Protein AF-A0A8S3RWP5-F1 (afdb_monomer)

Solvent-accessible surface area (backbone atoms only — not comparable to full-atom values): 12156 Å² total; per-residue (Å²): 134,85,80,85,58,66,53,70,49,49,45,54,79,66,90,64,95,64,75,44,54,36,29,46,45,46,30,51,61,46,101,90,39,73,48,80,46,77,53,76,65,54,56,47,49,30,42,40,38,34,29,27,56,90,45,96,84,53,92,57,72,40,84,74,44,79,47,80,45,79,38,83,55,69,91,86,67,85,57,79,51,46,33,93,74,84,72,69,38,53,67,56,77,67,49,44,81,50,25,37,39,71,84,52,56,60,73,62,68,81,86,86,67,9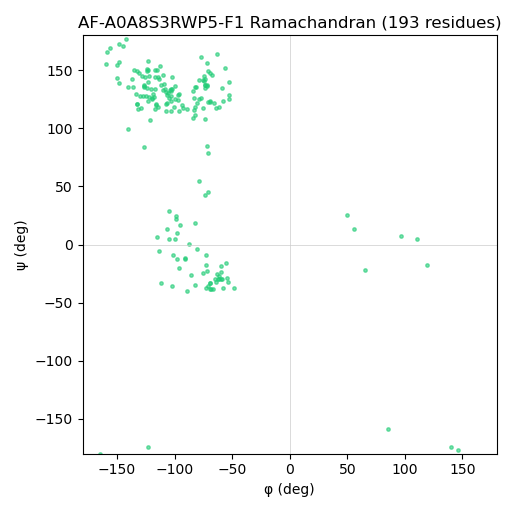1,77,46,50,48,76,51,75,40,52,24,78,34,70,50,50,72,49,78,46,80,42,44,41,80,74,73,73,72,86,92,68,83,51,62,50,78,49,64,41,46,58,32,39,37,41,38,37,50,52,93,67,94,74,50,68,41,79,46,78,47,75,52,77,87,52,96,84,70,76,73,59,57,67,61,54,62,74,64,62,68,135

Foldseek 3Di:
DDDWDKDKDKDFPPPDPDRQVLQWAWADQDPPDIDIDGDDQDFGKMKMWMWTDPDPPDPDTDTDDIDIDGHPDDPDDGDQGAADDDDHAFDDPVVVVQFFDPVRGRPDRDDDDPVQKDKDKTFGQAWKDKDKDKAFNVRDDDPDDDQWDWDTDTTIIMIMGGHPDDGHIDIDIDIDRDDPPPPPVVVVVVVPPDD

InterPro domains:
  IPR056564 KY-like, immunoglobulin-like domain [PF23265] (9-73)

Nearest PDB structures (foldseek):
  8q6t-assembly1_P  TM=2.861E-01  e=7.705E-02  Mus musculus
  5l2h-assembly4_D  TM=2.747E-01  e=1.880E+00  synthetic construct
  2v5y-assembly1_A  TM=3.137E-01  e=2.859E+00  Homo sapiens
  6rpz-assembly1_A  TM=2.557E-01  e=2.859E+00  Mus musculus

pLDDT: mean 77.63, std 13.35, range [33.62, 92.88]

Organism: Mytilus edulis (NCBI:txid6550)

Mean predicted aligned error: 10.32 Å

Secondary structure (DSSP, 8-state):
-----EEEEEEESS-----GGGGEEEEEEETTEEEEEE--SSSEEEEEEEEE-SSTT--S-EEEEEEEEEE-PPTT---PPPPP--S-BS--HHHHHTTB-GGGGGT-S----SSSEEEEEEEBSS--EEEEEEEETT--PPTT---EEEEE-SSEEEEEEE-SSSS-EEEEEEEEPP-TT---SHHHHHHS---

Sequence (195 aa):
MDRLVYTVDFFHESREFIKLNEYIFLRKEHPDEIRITIRPPSAGTYTVQLFGHIDKESKTYKLLLDYTIVSTMKGGLVVNPYPSHNGFWGILPEAFILGLHNDNAYNISSFHTCNRNFEICFRTEQKVYSLSKLEPANNTLLNGQDYSIFESTEDYLKVKIKFPFQDYFKLTLLFKKFTKETDDGRYFEMANRQP

Structure (mmCIF, N/CA/C/O backbone):
data_AF-A0A8S3RWP5-F1
#
_entry.id   AF-A0A8S3RWP5-F1
#
loop_
_atom_site.group_PDB
_atom_site.id
_atom_site.type_symbol
_atom_site.label_atom_id
_atom_site.label_alt_id
_atom_site.label_comp_id
_atom_site.label_asym_id
_atom_site.label_entity_id
_atom_site.label_seq_id
_atom_site.pdbx_PDB_ins_code
_atom_site.Cartn_x
_atom_site.Cartn_y
_atom_site.Cartn_z
_atom_site.occupancy
_atom_site.B_iso_or_equiv
_atom_site.auth_seq_id
_atom_site.auth_comp_id
_atom_site.auth_asym_id
_atom_site.auth_atom_id
_atom_site.pdbx_PDB_model_num
ATOM 1 N N . MET A 1 1 ? -6.451 -16.604 11.678 1.00 36.94 1 MET A N 1
ATOM 2 C CA . MET A 1 1 ? -6.222 -16.676 10.220 1.00 36.94 1 MET A CA 1
ATOM 3 C C . MET A 1 1 ? -4.736 -16.505 9.996 1.00 36.94 1 MET A C 1
ATOM 5 O O . MET A 1 1 ? -4.208 -15.448 10.321 1.00 36.94 1 MET A O 1
ATOM 9 N N . ASP A 1 2 ? -4.069 -17.564 9.550 1.00 43.97 2 ASP A N 1
ATOM 10 C CA . ASP A 1 2 ? -2.611 -17.587 9.426 1.00 43.97 2 ASP A CA 1
ATOM 11 C C . ASP A 1 2 ? -2.157 -16.738 8.235 1.00 43.97 2 ASP A C 1
ATOM 13 O O . ASP A 1 2 ? -2.747 -16.785 7.155 1.00 43.97 2 ASP A O 1
ATOM 17 N N . ARG A 1 3 ? -1.124 -15.920 8.453 1.00 52.84 3 ARG A N 1
ATOM 18 C CA . ARG A 1 3 ? -0.556 -15.029 7.439 1.00 52.84 3 ARG A CA 1
ATOM 19 C C . ARG A 1 3 ? 0.233 -15.855 6.427 1.00 52.84 3 ARG A C 1
ATOM 21 O O . ARG A 1 3 ? 1.327 -16.314 6.734 1.00 52.84 3 ARG A O 1
ATOM 28 N N . LEU A 1 4 ? -0.293 -16.000 5.213 1.00 56.75 4 LEU A N 1
ATOM 29 C CA . LEU A 1 4 ? 0.544 -16.330 4.063 1.00 56.75 4 LEU A CA 1
ATOM 30 C C . LEU A 1 4 ? 1.561 -15.195 3.883 1.00 56.75 4 LEU A C 1
ATOM 32 O O . LEU A 1 4 ? 1.179 -14.035 3.710 1.00 56.75 4 LEU A O 1
ATOM 36 N N . VAL A 1 5 ? 2.846 -15.526 3.994 1.00 64.56 5 VAL A N 1
ATOM 37 C CA . VAL A 1 5 ? 3.939 -14.578 3.770 1.00 64.56 5 VAL A CA 1
ATOM 38 C C . VAL A 1 5 ? 4.438 -14.774 2.346 1.00 64.56 5 VAL A C 1
ATOM 40 O O . VAL A 1 5 ? 4.806 -15.884 1.955 1.00 64.56 5 VAL A O 1
ATOM 43 N N . TYR A 1 6 ? 4.427 -13.687 1.584 1.00 68.88 6 TYR A N 1
ATOM 44 C CA . TYR A 1 6 ? 4.902 -13.638 0.210 1.00 68.88 6 TYR A CA 1
ATOM 45 C C . TYR A 1 6 ? 5.991 -12.579 0.088 1.00 68.88 6 TYR A C 1
ATOM 47 O O . TYR A 1 6 ? 5.950 -11.563 0.786 1.00 68.88 6 TYR A O 1
ATOM 55 N N . THR A 1 7 ? 6.922 -12.793 -0.833 1.00 72.62 7 THR A N 1
ATOM 56 C CA . THR A 1 7 ? 7.871 -11.769 -1.276 1.00 72.62 7 THR A CA 1
ATOM 57 C C . THR A 1 7 ? 7.890 -11.728 -2.796 1.00 72.62 7 THR A C 1
ATOM 59 O O . THR A 1 7 ? 7.660 -12.748 -3.446 1.00 72.62 7 THR A O 1
ATOM 62 N N . VAL A 1 8 ? 8.116 -10.545 -3.358 1.00 73.94 8 VAL A N 1
ATOM 63 C CA . VAL A 1 8 ? 8.208 -10.344 -4.804 1.00 73.94 8 VAL A CA 1
ATOM 64 C C . VAL A 1 8 ? 9.526 -9.675 -5.114 1.00 73.94 8 VAL A C 1
ATOM 66 O O . VAL A 1 8 ? 9.822 -8.619 -4.555 1.00 73.94 8 VAL A O 1
ATOM 69 N N . ASP A 1 9 ? 10.264 -10.276 -6.035 1.00 78.38 9 ASP A N 1
ATOM 70 C CA . ASP A 1 9 ? 11.499 -9.717 -6.551 1.00 78.38 9 ASP A CA 1
ATOM 71 C C . ASP A 1 9 ? 11.309 -9.260 -7.997 1.00 78.38 9 ASP A C 1
ATOM 73 O O . ASP A 1 9 ? 10.659 -9.930 -8.809 1.00 78.38 9 ASP A O 1
ATOM 77 N N . PHE A 1 10 ? 11.877 -8.093 -8.305 1.00 75.06 10 PHE A N 1
ATOM 78 C CA . PHE A 1 10 ? 11.848 -7.489 -9.628 1.00 75.06 10 PHE A CA 1
ATOM 79 C C . PHE A 1 10 ? 13.256 -7.301 -10.170 1.00 75.06 10 PHE A C 1
ATOM 81 O O . PHE A 1 10 ? 14.090 -6.641 -9.550 1.00 75.06 10 PHE A O 1
ATOM 88 N N . PHE A 1 11 ? 13.501 -7.835 -11.359 1.00 77.12 11 PHE A N 1
ATOM 89 C CA . PHE A 1 11 ? 14.807 -7.801 -12.003 1.00 77.12 11 PHE A CA 1
ATOM 90 C C . PHE A 1 11 ? 14.708 -7.170 -13.384 1.00 77.12 11 PHE A C 1
ATOM 92 O O . PHE A 1 11 ? 13.695 -7.312 -14.065 1.00 77.12 11 PHE A O 1
ATOM 99 N N . HIS A 1 12 ? 15.782 -6.514 -13.812 1.00 77.69 12 HIS A N 1
ATOM 100 C CA . HIS A 1 12 ? 15.979 -6.056 -15.181 1.00 77.69 12 HIS A CA 1
ATOM 101 C C . HIS A 1 12 ? 17.148 -6.831 -15.788 1.00 77.69 12 HIS A C 1
ATOM 103 O O . HIS A 1 12 ? 18.125 -7.119 -15.093 1.00 77.69 12 HIS A O 1
ATOM 109 N N . GLU A 1 13 ? 17.059 -7.182 -17.070 1.00 72.38 13 GLU A N 1
ATOM 110 C CA . GLU A 1 13 ? 18.115 -7.956 -17.739 1.00 72.38 13 GLU A CA 1
ATOM 111 C C . GLU A 1 13 ? 19.462 -7.212 -17.785 1.00 72.38 13 GLU A C 1
ATOM 113 O O . GLU A 1 13 ? 20.519 -7.846 -17.723 1.00 72.38 13 GLU A O 1
ATOM 118 N N . SER A 1 14 ? 19.455 -5.871 -17.825 1.00 62.75 14 SER A N 1
ATOM 119 C CA . SER A 1 14 ? 20.675 -5.096 -17.574 1.00 62.75 14 SER A CA 1
ATOM 120 C C . SER A 1 14 ? 20.936 -5.021 -16.064 1.00 62.75 14 SER A C 1
ATOM 122 O O . SER A 1 14 ? 20.073 -4.610 -15.290 1.00 62.75 14 SER A O 1
ATOM 124 N N . ARG A 1 15 ? 22.137 -5.430 -15.635 1.00 53.78 15 ARG A N 1
ATOM 125 C CA . ARG A 1 15 ? 22.587 -5.480 -14.227 1.00 53.78 15 ARG A CA 1
ATOM 126 C C . ARG A 1 15 ? 22.835 -4.090 -13.614 1.00 53.78 15 ARG A C 1
ATOM 128 O O . ARG A 1 15 ? 23.873 -3.867 -12.993 1.00 53.78 15 ARG A O 1
ATOM 135 N N . GLU A 1 16 ? 21.939 -3.134 -13.816 1.00 55.03 16 GLU A N 1
ATOM 136 C CA . GLU A 1 16 ? 22.037 -1.831 -13.158 1.00 55.03 16 GLU A CA 1
ATOM 137 C C . GLU A 1 16 ? 21.536 -1.911 -11.709 1.00 55.03 16 GLU A C 1
ATOM 139 O O . GLU A 1 16 ? 20.556 -2.588 -11.403 1.00 55.03 16 GLU A O 1
ATOM 144 N N . PHE A 1 17 ? 22.219 -1.203 -10.804 1.00 54.88 17 PHE A N 1
ATOM 145 C CA . PHE A 1 17 ? 21.963 -1.163 -9.356 1.00 54.88 17 PHE A CA 1
ATOM 146 C C . PHE A 1 17 ? 20.700 -0.358 -8.981 1.00 54.88 17 PHE A C 1
ATOM 148 O O . PHE A 1 17 ? 20.708 0.432 -8.037 1.00 54.88 17 PHE A O 1
ATOM 155 N N . ILE A 1 18 ? 19.604 -0.516 -9.721 1.00 63.47 18 ILE A N 1
ATOM 156 C CA . ILE A 1 18 ? 18.323 0.113 -9.390 1.00 63.47 18 ILE A CA 1
ATOM 157 C C . ILE A 1 18 ? 17.601 -0.783 -8.379 1.00 63.47 18 ILE A C 1
ATOM 159 O O . ILE A 1 18 ? 17.476 -1.990 -8.584 1.00 63.47 18 ILE A O 1
ATOM 163 N N . LYS A 1 19 ? 17.084 -0.204 -7.286 1.00 73.19 19 LYS A N 1
ATOM 164 C CA . LYS A 1 19 ? 16.158 -0.898 -6.376 1.00 73.19 19 LYS A CA 1
ATOM 165 C C . LYS A 1 19 ? 14.799 -1.072 -7.056 1.00 73.19 19 LYS A C 1
ATOM 167 O O . LYS A 1 19 ? 13.853 -0.332 -6.814 1.00 73.19 19 LYS A O 1
ATOM 172 N N . LEU A 1 20 ? 14.714 -2.056 -7.940 1.00 80.69 20 LEU A N 1
ATOM 173 C CA . LEU A 1 20 ? 13.545 -2.307 -8.779 1.00 80.69 20 LEU A CA 1
ATOM 174 C C . LEU A 1 20 ? 12.288 -2.674 -7.973 1.00 80.69 20 LEU A C 1
ATOM 176 O O . LEU A 1 20 ? 11.183 -2.353 -8.398 1.00 80.69 20 LEU A O 1
ATOM 180 N N . ASN A 1 21 ? 12.433 -3.229 -6.768 1.00 79.38 21 ASN A N 1
ATOM 181 C CA . ASN A 1 21 ? 11.296 -3.544 -5.894 1.00 79.38 21 ASN A CA 1
ATOM 182 C C . ASN A 1 21 ? 10.460 -2.303 -5.514 1.00 79.38 21 ASN A C 1
ATOM 184 O O . ASN A 1 21 ? 9.270 -2.429 -5.248 1.00 79.38 21 ASN A O 1
ATOM 188 N N . GLU A 1 22 ? 11.028 -1.092 -5.560 1.00 84.38 22 GLU A N 1
ATOM 189 C CA . GLU A 1 22 ? 10.284 0.157 -5.325 1.00 84.38 22 GLU A CA 1
ATOM 190 C C . GLU A 1 22 ? 9.345 0.524 -6.496 1.00 84.38 22 GLU A C 1
ATOM 192 O O . GLU A 1 22 ? 8.508 1.411 -6.368 1.00 84.38 22 GLU A O 1
ATOM 197 N N . TYR A 1 23 ? 9.431 -0.178 -7.629 1.00 87.12 23 TYR A N 1
ATOM 198 C CA . TYR A 1 23 ? 8.559 -0.018 -8.802 1.00 87.12 23 TYR A CA 1
ATOM 199 C C . TYR A 1 23 ? 7.442 -1.064 -8.872 1.00 87.12 23 TYR A C 1
ATOM 201 O O . TYR A 1 23 ? 6.667 -1.094 -9.835 1.00 87.12 23 TYR A O 1
ATOM 209 N N . ILE A 1 24 ? 7.345 -1.902 -7.842 1.00 86.31 24 ILE A N 1
ATOM 210 C CA . ILE A 1 24 ? 6.243 -2.829 -7.630 1.00 86.31 24 ILE A CA 1
ATOM 211 C C . ILE A 1 24 ? 5.320 -2.259 -6.559 1.00 86.31 24 ILE A C 1
ATOM 213 O O . ILE A 1 24 ? 5.749 -1.629 -5.600 1.00 86.31 24 ILE A O 1
ATOM 217 N N . PHE A 1 25 ? 4.027 -2.485 -6.736 1.00 85.88 25 PHE A N 1
ATOM 218 C CA . PHE A 1 25 ? 3.007 -2.199 -5.749 1.00 85.88 25 PHE A CA 1
ATOM 219 C C . PHE A 1 25 ? 2.144 -3.440 -5.550 1.00 85.88 25 PHE A C 1
ATOM 221 O O . PHE A 1 25 ? 1.480 -3.912 -6.476 1.00 85.88 25 PHE A O 1
ATOM 228 N N . LEU A 1 26 ? 2.175 -3.967 -4.327 1.00 84.94 26 LEU A N 1
ATOM 229 C CA . LEU A 1 26 ? 1.417 -5.140 -3.909 1.00 84.94 26 LEU A CA 1
ATOM 230 C C . LEU A 1 26 ? 0.242 -4.699 -3.051 1.00 84.94 26 LEU A C 1
ATOM 232 O O . LEU A 1 26 ? 0.434 -4.054 -2.018 1.00 84.94 26 LEU A O 1
ATOM 236 N N . ARG A 1 27 ? -0.966 -5.110 -3.425 1.00 82.38 27 ARG A N 1
ATOM 237 C CA . ARG A 1 27 ? -2.153 -4.902 -2.596 1.00 82.38 27 ARG A CA 1
ATOM 238 C C . ARG A 1 27 ? -2.982 -6.162 -2.471 1.00 82.38 27 ARG A C 1
ATOM 240 O O . ARG A 1 27 ? -3.043 -6.975 -3.393 1.00 82.38 27 ARG A O 1
ATOM 247 N N . LYS A 1 28 ? -3.640 -6.287 -1.326 1.00 76.50 28 LYS A N 1
ATOM 248 C CA . LYS A 1 28 ? -4.635 -7.326 -1.090 1.00 76.50 28 LYS A CA 1
ATOM 249 C C . LYS A 1 28 ? -5.999 -6.802 -1.538 1.00 76.50 28 LYS A C 1
ATOM 251 O O . LYS A 1 28 ? -6.465 -5.811 -0.988 1.00 76.50 28 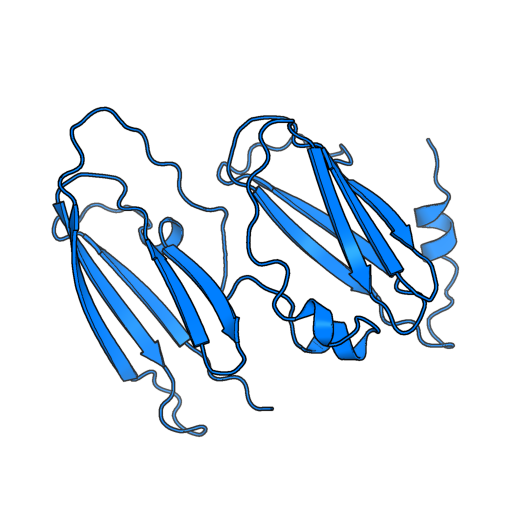LYS A O 1
ATOM 256 N N . GLU A 1 29 ? -6.589 -7.433 -2.550 1.00 74.12 29 GLU A N 1
ATOM 257 C CA . GLU A 1 29 ? -7.926 -7.078 -3.059 1.00 74.12 29 GLU A CA 1
ATOM 258 C C . GLU A 1 29 ? -9.006 -7.853 -2.309 1.00 74.12 29 GLU A C 1
ATOM 260 O O . GLU A 1 29 ? -10.022 -7.287 -1.932 1.00 74.12 29 GLU A O 1
ATOM 265 N N . HIS A 1 30 ? -8.743 -9.133 -2.031 1.00 69.94 30 HIS A N 1
ATOM 266 C CA . HIS A 1 30 ? -9.614 -10.044 -1.291 1.00 69.94 30 HIS A CA 1
ATOM 267 C C . HIS A 1 30 ? -8.773 -11.004 -0.430 1.00 69.94 30 HIS A C 1
ATOM 269 O O . HIS A 1 30 ? -7.547 -11.021 -0.562 1.00 69.94 30 HIS A O 1
ATOM 275 N N . PRO A 1 31 ? -9.370 -11.803 0.483 1.00 71.56 31 PRO A N 1
ATOM 276 C CA . PRO A 1 31 ? -8.638 -12.760 1.317 1.00 71.56 31 PRO A CA 1
ATOM 277 C C . PRO A 1 31 ? -7.675 -13.644 0.522 1.00 71.56 31 PRO A C 1
ATOM 279 O O . PRO A 1 31 ? -6.545 -13.838 0.980 1.00 71.56 31 PRO A O 1
ATOM 282 N N . ASP A 1 32 ? -8.106 -14.026 -0.681 1.00 75.44 32 ASP A N 1
ATOM 283 C CA . ASP A 1 32 ? -7.433 -14.954 -1.587 1.00 75.44 32 ASP A CA 1
ATOM 284 C C . ASP A 1 32 ? -6.967 -14.292 -2.899 1.00 75.44 32 ASP A C 1
ATOM 286 O O . ASP A 1 32 ? -6.483 -14.974 -3.798 1.00 75.44 32 ASP A O 1
ATOM 290 N N . GLU A 1 33 ? -7.086 -12.963 -3.022 1.00 79.88 33 GLU A N 1
AT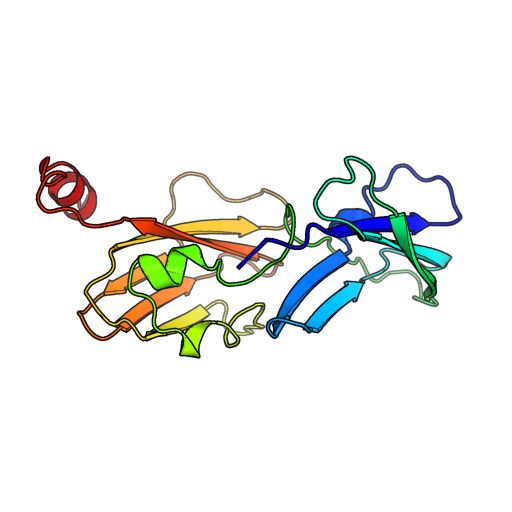OM 291 C CA . GLU A 1 33 ? -6.679 -12.222 -4.221 1.00 79.88 33 GLU A CA 1
ATOM 292 C C . GLU A 1 33 ? -5.648 -11.142 -3.888 1.00 79.88 33 GLU A C 1
ATOM 294 O O . GLU A 1 33 ? -5.857 -10.261 -3.044 1.00 79.88 33 GLU A O 1
ATOM 299 N N . ILE A 1 34 ? -4.533 -11.191 -4.612 1.00 81.44 34 ILE A N 1
ATOM 300 C CA . ILE A 1 34 ? -3.466 -10.199 -4.569 1.00 81.44 34 ILE A CA 1
ATOM 301 C C . ILE A 1 34 ? -3.361 -9.557 -5.947 1.00 81.44 34 ILE A C 1
ATOM 303 O O . ILE A 1 34 ? -3.276 -10.256 -6.956 1.00 81.44 34 ILE A O 1
ATOM 307 N N . ARG A 1 35 ? -3.273 -8.226 -5.983 1.00 85.44 35 ARG A N 1
ATOM 308 C CA . ARG A 1 35 ? -2.908 -7.486 -7.192 1.00 85.44 35 ARG A CA 1
ATOM 309 C C . ARG A 1 35 ? -1.464 -7.017 -7.106 1.00 85.44 35 ARG A C 1
ATOM 311 O O . ARG A 1 35 ? -1.071 -6.356 -6.143 1.00 85.44 35 ARG A O 1
ATOM 318 N N . ILE A 1 36 ? -0.708 -7.335 -8.153 1.00 86.50 36 ILE A N 1
ATOM 319 C CA . ILE A 1 36 ? 0.663 -6.881 -8.374 1.00 86.50 36 ILE A CA 1
ATOM 320 C C . ILE A 1 36 ? 0.627 -5.849 -9.502 1.00 86.50 36 ILE A C 1
ATOM 322 O O . ILE A 1 36 ? 0.285 -6.176 -10.636 1.00 86.50 36 ILE A O 1
ATOM 326 N N . THR A 1 37 ? 0.963 -4.601 -9.192 1.00 88.19 37 THR A N 1
ATOM 327 C CA . THR A 1 37 ? 1.102 -3.525 -10.179 1.00 88.19 37 THR A CA 1
ATOM 328 C C . THR A 1 37 ? 2.577 -3.212 -10.355 1.00 88.19 37 THR A C 1
ATOM 330 O O . THR A 1 37 ? 3.288 -3.025 -9.372 1.00 88.19 37 THR A O 1
ATOM 333 N N . ILE A 1 38 ? 3.041 -3.139 -11.598 1.00 87.38 38 ILE A N 1
ATOM 334 C CA . ILE A 1 38 ? 4.460 -2.963 -11.919 1.00 87.38 38 ILE A CA 1
ATOM 335 C C . ILE A 1 38 ? 4.599 -1.772 -12.851 1.00 87.38 38 ILE A C 1
ATOM 337 O O . ILE A 1 38 ? 3.832 -1.628 -13.804 1.00 87.38 38 ILE A O 1
ATOM 341 N N . ARG A 1 39 ? 5.579 -0.911 -12.573 1.00 87.56 39 ARG A N 1
ATOM 342 C CA . ARG A 1 39 ? 5.863 0.289 -13.365 1.00 87.56 39 ARG A CA 1
ATOM 343 C C . ARG A 1 39 ? 7.331 0.300 -13.778 1.00 87.56 39 ARG A C 1
ATOM 345 O O . ARG A 1 39 ? 8.135 0.920 -13.092 1.00 87.56 39 ARG A O 1
ATOM 352 N N . PRO A 1 40 ? 7.696 -0.388 -14.871 1.00 87.94 40 PRO A N 1
ATOM 353 C CA . PRO A 1 40 ? 9.077 -0.433 -15.332 1.00 87.94 40 PRO A CA 1
ATOM 354 C C . PRO A 1 40 ? 9.672 0.981 -15.491 1.00 87.94 40 PRO A C 1
ATOM 356 O O . PRO A 1 40 ? 9.038 1.819 -16.136 1.00 87.94 40 PRO A O 1
ATOM 359 N N . PRO A 1 41 ? 10.855 1.273 -14.917 1.00 86.31 41 PRO A N 1
ATOM 360 C CA . PRO A 1 41 ? 11.447 2.612 -14.981 1.00 86.31 41 PRO A CA 1
ATOM 361 C C . PRO A 1 41 ? 11.985 2.982 -16.368 1.00 86.31 41 PRO A C 1
ATOM 363 O O . PRO A 1 41 ? 12.121 4.163 -16.683 1.00 86.31 41 PRO A O 1
ATOM 366 N N . SER A 1 42 ? 12.302 1.989 -17.199 1.00 86.56 42 SER A N 1
ATOM 367 C CA . SER A 1 42 ? 12.886 2.176 -18.525 1.00 86.56 42 SER A CA 1
ATOM 368 C C . SER A 1 42 ? 12.325 1.173 -19.538 1.00 86.56 42 SER A C 1
ATOM 370 O O . SER A 1 42 ? 11.497 0.313 -19.223 1.00 86.56 42 SER A O 1
ATOM 372 N N . ALA A 1 43 ? 12.748 1.314 -20.795 1.00 87.12 43 ALA A N 1
ATOM 373 C CA . ALA A 1 43 ? 12.578 0.257 -21.783 1.00 87.12 43 ALA A CA 1
ATOM 374 C C . ALA A 1 43 ? 13.485 -0.930 -21.446 1.00 87.12 43 ALA A C 1
ATOM 376 O O . ALA A 1 43 ? 14.593 -0.731 -20.946 1.00 87.12 43 ALA A O 1
ATOM 377 N N . GLY A 1 44 ? 13.028 -2.133 -21.776 1.00 88.81 44 GLY A N 1
ATOM 378 C CA . GLY A 1 44 ? 13.791 -3.362 -21.600 1.00 88.81 44 GLY A CA 1
ATOM 379 C C . GLY A 1 44 ? 12.936 -4.522 -21.116 1.00 88.81 44 GLY A C 1
ATOM 380 O O . GLY A 1 44 ? 11.710 -4.420 -21.020 1.00 88.81 44 GLY A O 1
ATOM 381 N N . THR A 1 45 ? 13.600 -5.633 -20.830 1.00 89.94 45 THR A N 1
ATOM 382 C CA . THR A 1 45 ? 12.962 -6.853 -20.347 1.00 89.94 45 THR A CA 1
ATOM 383 C C . THR A 1 45 ? 13.184 -6.984 -18.850 1.00 89.94 45 THR A C 1
ATOM 385 O O . THR A 1 45 ? 14.292 -6.805 -18.336 1.00 89.94 45 THR A O 1
ATOM 388 N N . TYR A 1 46 ? 12.106 -7.305 -18.152 1.00 89.56 46 TYR A N 1
ATOM 389 C CA . TYR A 1 46 ? 12.069 -7.462 -16.715 1.00 89.56 46 TYR A CA 1
ATOM 390 C C . TYR A 1 46 ? 11.540 -8.838 -16.350 1.00 89.56 46 TYR A C 1
ATOM 392 O O . TYR A 1 46 ? 10.717 -9.404 -17.067 1.00 89.56 46 TYR A O 1
ATOM 400 N N . THR A 1 47 ? 11.977 -9.345 -15.206 1.00 89.00 47 THR A N 1
ATOM 401 C CA . THR A 1 47 ? 11.485 -10.599 -14.638 1.00 89.00 47 THR A CA 1
ATOM 402 C C . THR A 1 47 ? 10.887 -10.327 -13.268 1.00 89.00 47 THR A C 1
ATOM 404 O O . THR A 1 47 ? 11.474 -9.606 -12.461 1.00 89.00 47 THR A O 1
ATOM 407 N N . VAL A 1 48 ? 9.706 -10.886 -13.023 1.00 88.06 48 VAL A N 1
ATOM 408 C CA . VAL A 1 48 ? 8.971 -10.788 -11.763 1.00 88.06 48 VAL A CA 1
ATOM 409 C C . VAL A 1 48 ? 8.875 -12.175 -11.178 1.00 88.06 48 VAL A C 1
ATOM 411 O O . VAL A 1 48 ? 8.273 -13.059 -11.785 1.00 88.06 48 VAL A O 1
ATOM 414 N N . GLN A 1 49 ? 9.421 -12.342 -9.984 1.00 89.00 49 GLN A N 1
ATOM 415 C CA . GLN A 1 49 ? 9.361 -13.603 -9.268 1.00 89.00 49 GLN A CA 1
ATOM 416 C C . GLN A 1 49 ? 8.572 -13.419 -7.980 1.00 89.00 49 GLN A C 1
ATOM 418 O O . GLN A 1 49 ? 8.918 -12.592 -7.139 1.00 89.00 49 GLN A O 1
ATOM 423 N N . LEU A 1 50 ? 7.490 -14.177 -7.831 1.00 86.19 50 LEU A N 1
ATOM 424 C CA . LEU A 1 50 ? 6.701 -14.246 -6.605 1.00 86.19 50 LEU A CA 1
ATOM 425 C C . LEU A 1 50 ? 7.101 -15.504 -5.851 1.00 86.19 50 LEU A C 1
ATOM 427 O O . LEU A 1 50 ? 6.987 -16.610 -6.378 1.00 86.19 50 LEU A O 1
ATOM 431 N N . PHE A 1 51 ? 7.486 -15.339 -4.595 1.00 86.19 51 PHE A N 1
ATOM 432 C CA . PHE A 1 51 ? 7.788 -16.436 -3.696 1.00 86.19 51 PHE A CA 1
ATOM 433 C C . PHE A 1 51 ? 6.798 -16.472 -2.533 1.00 86.19 51 PHE A C 1
ATOM 435 O O . PHE A 1 51 ? 6.303 -15.436 -2.086 1.00 86.19 51 PHE A O 1
ATOM 442 N N . GLY A 1 52 ? 6.533 -17.663 -2.002 1.00 84.56 52 GLY A N 1
ATOM 443 C CA . GLY A 1 52 ? 5.672 -17.838 -0.836 1.00 84.56 52 GLY A CA 1
ATOM 444 C C . GLY A 1 52 ? 5.951 -19.129 -0.078 1.00 84.56 52 GLY A C 1
ATOM 445 O O . GLY A 1 52 ? 6.691 -20.004 -0.538 1.00 84.56 52 GLY A O 1
ATOM 446 N N . HIS A 1 53 ? 5.364 -19.235 1.111 1.00 80.50 53 HIS A N 1
ATOM 447 C CA . HIS A 1 53 ? 5.380 -20.473 1.885 1.00 80.50 53 HIS A CA 1
ATOM 448 C C . HIS A 1 53 ? 4.307 -21.428 1.364 1.00 80.50 53 HIS A C 1
ATOM 450 O O . HIS A 1 53 ? 3.126 -21.092 1.364 1.00 80.50 53 HIS A O 1
ATOM 456 N N . ILE A 1 54 ? 4.726 -22.623 0.944 1.00 69.44 54 ILE A N 1
ATOM 457 C CA . ILE A 1 54 ? 3.800 -23.707 0.575 1.00 69.44 54 ILE A CA 1
ATOM 458 C C . ILE A 1 54 ? 3.333 -24.462 1.828 1.00 69.44 54 ILE A C 1
ATOM 460 O O . ILE A 1 54 ? 2.167 -24.825 1.919 1.00 69.44 54 ILE A O 1
ATOM 464 N N . ASP A 1 55 ? 4.215 -24.602 2.825 1.00 72.38 55 ASP A N 1
ATOM 465 C CA . ASP A 1 55 ? 3.922 -25.247 4.106 1.00 72.38 55 ASP A CA 1
ATOM 466 C C . ASP A 1 55 ? 4.204 -24.298 5.270 1.00 72.38 55 ASP A C 1
ATOM 468 O O . ASP A 1 55 ? 5.221 -23.598 5.283 1.00 72.38 55 ASP A O 1
ATOM 472 N N . LYS A 1 56 ? 3.329 -24.320 6.282 1.00 65.88 56 LYS A N 1
ATOM 473 C CA . LYS A 1 56 ? 3.413 -23.455 7.473 1.00 65.88 56 LYS A CA 1
ATOM 474 C C . LYS A 1 56 ? 4.710 -23.63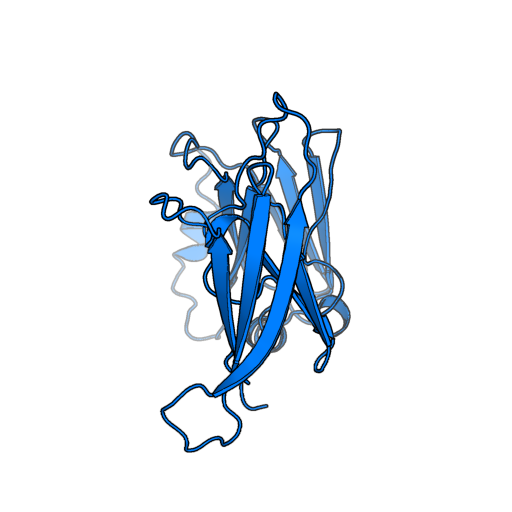5 8.265 1.00 65.88 56 LYS A C 1
ATOM 476 O O . LYS A 1 56 ? 5.173 -22.698 8.905 1.00 65.88 56 LYS A O 1
ATOM 481 N N . GLU A 1 57 ? 5.283 -24.835 8.226 1.00 72.31 57 GLU A N 1
ATOM 482 C CA . GLU A 1 57 ? 6.511 -25.181 8.949 1.00 72.31 57 GLU A CA 1
ATOM 483 C C . GLU A 1 57 ? 7.781 -24.936 8.123 1.00 72.31 57 GLU A C 1
ATOM 485 O O . GLU A 1 57 ? 8.893 -24.953 8.660 1.00 72.31 57 GLU A O 1
ATOM 490 N N . SER A 1 58 ? 7.640 -24.682 6.817 1.00 71.06 58 SER A N 1
ATOM 491 C CA . SER A 1 58 ? 8.783 -24.412 5.952 1.00 71.06 58 SER A CA 1
ATOM 492 C C . SER A 1 58 ? 9.396 -23.063 6.305 1.00 71.06 58 SER A C 1
ATOM 494 O O . SER A 1 58 ? 8.741 -22.029 6.208 1.00 71.06 58 SER A O 1
ATOM 496 N N . LYS A 1 59 ? 10.688 -23.053 6.640 1.00 73.94 59 LYS A N 1
ATOM 497 C CA . LYS A 1 59 ? 11.471 -21.815 6.804 1.00 73.94 59 LYS A CA 1
ATOM 498 C C . LYS A 1 59 ? 11.952 -21.229 5.476 1.00 73.94 59 LYS A C 1
ATOM 500 O O . LYS A 1 59 ? 12.581 -20.175 5.478 1.00 73.94 59 LYS A O 1
ATOM 505 N N . THR A 1 60 ? 11.699 -21.908 4.358 1.00 78.62 60 THR A N 1
ATOM 506 C CA . THR A 1 60 ? 12.134 -21.476 3.030 1.00 78.62 60 THR A CA 1
ATOM 507 C C . THR A 1 60 ? 10.944 -21.083 2.167 1.00 78.62 60 THR A C 1
ATOM 509 O O . THR A 1 60 ? 9.913 -21.764 2.137 1.00 78.62 60 THR A O 1
ATOM 512 N N . TYR A 1 61 ? 11.112 -19.972 1.455 1.00 80.69 61 TYR A N 1
ATOM 513 C CA . TYR A 1 61 ? 10.200 -19.552 0.404 1.00 80.69 61 TYR A CA 1
ATOM 514 C C . TYR A 1 61 ? 10.416 -20.415 -0.844 1.00 80.69 61 TYR A C 1
ATOM 516 O O . TYR A 1 61 ? 11.552 -20.747 -1.187 1.00 80.69 61 TYR A O 1
ATOM 524 N N . LYS A 1 62 ? 9.331 -20.762 -1.538 1.00 85.75 62 LYS A N 1
ATOM 525 C CA . LYS A 1 62 ? 9.375 -21.403 -2.858 1.00 85.75 62 LYS A CA 1
ATOM 526 C C . LYS A 1 62 ? 8.880 -20.429 -3.918 1.00 85.75 62 LYS A C 1
ATOM 528 O O . LYS A 1 62 ? 7.985 -19.633 -3.646 1.00 85.75 62 LYS A O 1
ATOM 533 N N . LEU A 1 63 ? 9.463 -20.510 -5.113 1.00 87.81 63 LEU A N 1
ATOM 534 C CA . LEU A 1 63 ? 9.013 -19.757 -6.281 1.00 87.81 63 LEU A CA 1
ATOM 535 C C . LEU A 1 63 ? 7.615 -20.245 -6.679 1.00 87.81 63 LEU A C 1
ATOM 537 O O . LEU A 1 63 ? 7.421 -21.435 -6.923 1.00 87.81 63 LEU A O 1
ATOM 541 N N . LEU A 1 64 ? 6.651 -19.331 -6.700 1.00 86.50 64 LEU A N 1
ATOM 542 C CA . LEU A 1 64 ? 5.254 -19.586 -7.050 1.00 86.50 64 LEU A CA 1
ATOM 543 C C . LEU A 1 64 ? 4.935 -19.132 -8.474 1.00 86.50 64 LEU A C 1
ATOM 545 O O . LEU A 1 64 ? 4.133 -19.767 -9.153 1.00 86.50 64 LEU A O 1
ATOM 549 N N . LEU A 1 65 ? 5.542 -18.029 -8.914 1.00 87.69 65 LEU A N 1
ATOM 550 C CA . LEU A 1 65 ? 5.322 -17.455 -10.237 1.00 87.69 65 LEU A CA 1
ATOM 551 C C . LEU A 1 65 ? 6.595 -16.769 -10.726 1.00 87.69 65 LEU A C 1
ATOM 553 O O . LEU A 1 65 ? 7.263 -16.091 -9.951 1.00 87.69 65 LEU A O 1
ATOM 557 N N . ASP A 1 66 ? 6.895 -16.953 -12.009 1.00 90.88 66 ASP A N 1
ATOM 558 C CA . ASP A 1 66 ? 7.998 -16.323 -12.730 1.00 90.88 66 ASP A CA 1
ATOM 559 C C . ASP A 1 66 ? 7.444 -15.756 -14.041 1.00 90.88 66 ASP A C 1
ATOM 561 O O . ASP A 1 66 ? 6.878 -16.498 -14.849 1.00 90.88 66 ASP A O 1
ATOM 565 N N . TYR A 1 67 ? 7.502 -14.436 -14.207 1.00 90.69 67 TYR A N 1
ATOM 566 C CA . TYR A 1 67 ? 6.854 -13.742 -15.314 1.00 90.69 67 TYR A CA 1
ATOM 567 C C . TYR A 1 67 ? 7.783 -12.725 -15.966 1.00 90.69 67 TYR A C 1
ATOM 569 O O . TYR A 1 67 ? 8.343 -11.853 -15.300 1.00 90.69 67 TYR A O 1
ATOM 577 N N . THR A 1 68 ? 7.886 -12.789 -17.292 1.00 90.12 68 THR A N 1
ATOM 578 C CA . THR A 1 68 ? 8.691 -11.862 -18.090 1.00 90.12 68 THR A CA 1
ATOM 579 C C . THR A 1 68 ? 7.830 -10.726 -18.640 1.00 90.12 68 THR A C 1
ATOM 581 O O . THR A 1 68 ? 6.796 -10.951 -19.268 1.00 90.12 68 THR A O 1
ATOM 584 N N . ILE A 1 69 ? 8.275 -9.488 -18.433 1.00 88.69 69 ILE A N 1
ATOM 585 C CA . ILE A 1 69 ? 7.617 -8.265 -18.899 1.00 88.69 69 ILE A CA 1
ATOM 586 C C . ILE A 1 69 ? 8.551 -7.544 -19.860 1.00 88.69 69 ILE A C 1
ATOM 588 O O . ILE A 1 69 ? 9.678 -7.218 -19.501 1.00 88.69 69 ILE A O 1
ATOM 592 N N . VAL A 1 70 ? 8.061 -7.220 -21.053 1.00 90.50 70 VAL A N 1
ATOM 593 C CA . VAL A 1 70 ? 8.789 -6.379 -22.009 1.00 90.50 70 VAL A CA 1
ATOM 594 C C . VAL A 1 70 ? 8.199 -4.973 -21.984 1.00 90.50 70 VAL A C 1
ATOM 596 O O . VAL A 1 70 ? 7.045 -4.759 -22.351 1.00 90.50 70 VAL A O 1
ATOM 599 N N . SER A 1 71 ? 8.998 -4.005 -21.545 1.00 88.12 71 SER A N 1
ATOM 600 C CA . SER A 1 71 ? 8.667 -2.584 -21.550 1.00 88.12 71 SER A CA 1
ATOM 601 C C . SER A 1 71 ? 9.184 -1.934 -22.829 1.00 88.12 71 SER A C 1
ATOM 603 O O . SER A 1 71 ? 10.390 -1.864 -23.067 1.00 88.12 71 SER A O 1
ATOM 605 N N . THR A 1 72 ? 8.274 -1.405 -23.645 1.00 86.69 72 THR A N 1
ATOM 606 C CA . THR A 1 72 ? 8.602 -0.675 -24.883 1.00 86.69 72 THR A CA 1
ATOM 607 C C . THR A 1 72 ? 8.564 0.843 -24.688 1.00 86.69 72 THR A C 1
ATOM 609 O O . THR A 1 72 ? 8.288 1.587 -25.632 1.00 86.69 72 THR A O 1
ATOM 612 N N . MET A 1 73 ? 8.747 1.317 -23.452 1.00 76.75 73 MET A N 1
ATOM 613 C CA . MET A 1 73 ? 8.608 2.731 -23.111 1.00 76.75 73 MET A CA 1
ATOM 614 C C . MET A 1 73 ? 9.558 3.590 -23.958 1.00 76.75 73 MET A C 1
ATOM 616 O O . MET A 1 73 ? 10.766 3.373 -23.974 1.00 76.75 73 MET A O 1
ATOM 620 N N . LYS A 1 74 ? 9.028 4.575 -24.688 1.00 69.56 74 LYS A N 1
ATOM 621 C CA . LYS A 1 74 ? 9.866 5.494 -25.471 1.00 69.56 74 LYS A CA 1
ATOM 622 C C . LYS A 1 74 ? 10.563 6.472 -24.520 1.00 69.56 74 LYS A C 1
ATOM 624 O O . LYS A 1 74 ? 9.945 6.949 -23.570 1.00 69.56 74 LYS A O 1
ATOM 629 N N . GLY A 1 75 ? 11.848 6.738 -24.764 1.00 59.97 75 GLY A N 1
ATOM 630 C CA . GLY A 1 75 ? 12.683 7.564 -23.888 1.00 59.97 75 GLY A CA 1
ATOM 631 C C . GLY A 1 75 ? 12.066 8.933 -23.579 1.00 59.97 75 GLY A C 1
ATOM 632 O O . GLY A 1 75 ? 11.485 9.566 -24.458 1.00 59.97 75 GLY A O 1
ATOM 633 N N . GLY A 1 76 ? 12.198 9.373 -22.323 1.00 62.19 76 GLY A N 1
ATOM 634 C CA . GLY A 1 76 ? 11.800 10.710 -21.860 1.00 62.19 76 GLY A CA 1
ATOM 635 C C . GLY A 1 76 ? 10.724 10.744 -20.769 1.00 62.19 76 GLY A C 1
ATOM 636 O O . GLY A 1 76 ? 10.604 11.757 -20.086 1.00 62.19 76 GLY A O 1
ATOM 637 N N . LEU A 1 77 ? 9.971 9.659 -20.550 1.00 69.88 77 LEU A N 1
ATOM 638 C CA . LEU A 1 77 ? 9.026 9.588 -19.433 1.00 69.88 77 LEU A CA 1
ATOM 639 C C . LEU A 1 77 ? 9.759 9.150 -18.158 1.00 69.88 77 LEU A C 1
ATOM 641 O O . LEU A 1 77 ? 10.158 7.995 -18.038 1.00 69.88 77 LEU A O 1
ATOM 645 N N . VAL A 1 78 ? 9.933 10.065 -17.205 1.00 74.38 78 VAL A N 1
ATOM 646 C CA . VAL A 1 78 ? 10.457 9.718 -15.877 1.00 74.38 78 VAL A CA 1
ATOM 647 C C . VAL A 1 78 ? 9.347 9.035 -15.082 1.00 74.38 78 VAL A C 1
ATOM 649 O O . VAL A 1 78 ? 8.297 9.623 -14.817 1.00 74.38 78 VAL A O 1
ATOM 652 N N . VAL A 1 79 ? 9.570 7.778 -14.710 1.00 81.56 79 VAL A N 1
ATOM 653 C CA . VAL A 1 79 ? 8.675 7.016 -13.837 1.00 81.56 79 VAL A CA 1
ATOM 654 C C . VAL A 1 79 ? 9.216 7.118 -12.418 1.00 81.56 79 VAL A C 1
ATOM 656 O O . VAL A 1 79 ? 10.292 6.609 -12.133 1.00 81.56 79 VAL A O 1
ATOM 659 N N . ASN A 1 80 ? 8.469 7.765 -11.523 1.00 81.94 80 ASN A N 1
ATOM 660 C CA . ASN A 1 80 ? 8.826 7.786 -10.103 1.00 81.94 80 ASN A CA 1
ATOM 661 C C . ASN A 1 80 ? 8.513 6.431 -9.444 1.00 81.94 80 ASN A C 1
ATOM 663 O O . ASN A 1 80 ? 7.441 5.869 -9.738 1.00 81.94 80 ASN A O 1
ATOM 667 N N . PRO A 1 81 ? 9.380 5.948 -8.531 1.00 84.56 81 PRO A N 1
ATOM 668 C CA . PRO A 1 81 ? 9.094 4.776 -7.715 1.00 84.56 81 PRO A CA 1
ATOM 669 C C . PRO A 1 81 ? 7.884 5.019 -6.804 1.00 84.56 81 PRO A C 1
ATOM 671 O O . PRO A 1 81 ? 7.452 6.154 -6.577 1.00 84.56 81 PRO A O 1
ATOM 674 N N . TYR A 1 82 ? 7.324 3.941 -6.267 1.00 86.38 82 TYR A N 1
ATOM 675 C CA . TYR A 1 82 ? 6.405 4.020 -5.141 1.00 86.38 82 TYR A CA 1
ATOM 676 C C . TYR A 1 82 ? 7.167 4.383 -3.856 1.00 86.38 82 TYR A C 1
ATOM 678 O O . TYR A 1 82 ? 8.359 4.094 -3.739 1.00 86.38 82 TYR A O 1
ATOM 686 N N . PRO A 1 83 ? 6.495 4.971 -2.850 1.00 83.06 83 PRO A N 1
ATOM 687 C CA . PRO A 1 83 ? 7.086 5.136 -1.531 1.00 83.06 83 PRO A CA 1
ATOM 688 C C . PRO A 1 83 ? 7.541 3.805 -0.937 1.00 83.06 83 PRO A C 1
ATOM 690 O O . PRO A 1 83 ? 6.961 2.749 -1.214 1.00 83.06 83 PRO A O 1
ATOM 693 N N . SER A 1 84 ? 8.561 3.876 -0.078 1.00 75.44 84 SER A N 1
ATOM 694 C CA . SER A 1 84 ? 9.120 2.697 0.580 1.00 75.44 84 SER A CA 1
ATOM 695 C C . SER A 1 84 ? 8.026 1.885 1.277 1.00 75.44 84 SER A C 1
ATOM 697 O O . SER A 1 84 ? 7.252 2.381 2.113 1.00 75.44 84 SER A O 1
ATOM 699 N N . HIS A 1 85 ? 7.962 0.608 0.921 1.00 72.88 85 HIS A N 1
ATOM 700 C CA . HIS A 1 85 ? 6.967 -0.316 1.420 1.00 72.88 85 HIS A CA 1
ATOM 701 C C . HIS A 1 85 ? 7.601 -1.656 1.756 1.00 72.88 85 HIS A C 1
ATOM 703 O O . HIS A 1 85 ? 8.491 -2.132 1.061 1.00 72.88 85 HIS A O 1
ATOM 709 N N . ASN A 1 86 ? 7.105 -2.254 2.836 1.00 66.38 86 ASN A N 1
ATOM 710 C CA . ASN A 1 86 ? 7.438 -3.608 3.242 1.00 66.38 86 ASN A CA 1
ATOM 711 C C . ASN A 1 86 ? 6.123 -4.389 3.295 1.00 66.38 86 ASN A C 1
ATOM 713 O O . ASN A 1 86 ? 5.312 -4.165 4.194 1.00 66.38 86 ASN A O 1
ATOM 717 N N . GLY A 1 87 ? 5.909 -5.277 2.324 1.00 71.62 87 GLY A N 1
ATOM 718 C CA . GLY A 1 87 ? 4.715 -6.122 2.243 1.00 71.62 87 GLY A CA 1
ATOM 719 C C . GLY A 1 87 ? 3.508 -5.470 1.559 1.00 71.62 87 GLY A C 1
ATOM 720 O O . GLY A 1 87 ? 3.643 -4.547 0.754 1.00 71.62 87 GLY A O 1
ATOM 721 N N . PHE A 1 88 ? 2.319 -6.002 1.854 1.00 75.19 88 PHE A N 1
ATOM 722 C CA . PHE A 1 88 ? 1.062 -5.592 1.226 1.00 75.19 88 PHE A CA 1
ATOM 723 C C . PHE A 1 88 ? 0.574 -4.235 1.720 1.00 75.19 88 PHE A C 1
ATOM 725 O O . PHE A 1 88 ? 0.532 -3.970 2.921 1.00 75.19 88 PHE A O 1
ATOM 732 N N . TRP A 1 89 ? 0.106 -3.420 0.781 1.00 78.00 89 TRP A N 1
ATOM 733 C CA . TRP A 1 89 ? -0.682 -2.234 1.074 1.00 78.00 89 TRP A CA 1
ATOM 734 C C . TRP A 1 89 ? -2.143 -2.630 1.295 1.00 78.00 89 TRP A C 1
ATOM 736 O O . TRP A 1 89 ? -2.704 -3.430 0.538 1.00 78.00 89 TRP A O 1
ATOM 746 N N . GLY A 1 90 ? -2.755 -2.060 2.330 1.00 80.38 90 GLY A N 1
ATOM 747 C CA . GLY A 1 90 ? -4.144 -2.307 2.702 1.00 80.38 90 GLY A CA 1
ATOM 748 C C . GLY A 1 90 ? -4.355 -2.254 4.212 1.00 80.38 90 GLY A C 1
ATOM 749 O O . GLY A 1 90 ? -3.434 -1.969 4.981 1.00 80.38 90 GLY A O 1
ATOM 750 N N . ILE A 1 91 ? -5.586 -2.533 4.635 1.00 81.44 91 ILE A N 1
ATOM 751 C CA . ILE A 1 91 ? -5.945 -2.588 6.052 1.00 81.44 91 ILE A CA 1
ATOM 752 C C . ILE A 1 91 ? -5.447 -3.909 6.644 1.00 81.44 91 ILE A C 1
ATOM 754 O O . ILE A 1 91 ? -5.751 -4.991 6.140 1.00 81.44 91 ILE A O 1
ATOM 758 N N . LEU A 1 92 ? -4.677 -3.820 7.728 1.00 81.69 92 LEU A N 1
ATOM 759 C CA . LEU A 1 92 ? -4.224 -4.996 8.465 1.00 81.69 92 LEU A CA 1
ATOM 760 C C . LEU A 1 92 ? -5.374 -5.590 9.299 1.00 81.69 92 LEU A C 1
ATOM 762 O O . LEU A 1 92 ? -6.157 -4.817 9.856 1.00 81.69 92 LEU A O 1
ATOM 766 N N . PRO A 1 93 ? -5.460 -6.927 9.458 1.00 81.12 93 PRO A N 1
ATOM 767 C CA . PRO A 1 93 ? -6.523 -7.572 10.237 1.00 81.12 93 PRO A CA 1
ATOM 768 C C . PRO A 1 93 ? -6.672 -7.038 11.666 1.00 81.12 93 PRO A C 1
ATOM 770 O O . PRO A 1 93 ? -7.773 -6.979 12.206 1.00 81.12 93 PRO A O 1
ATOM 773 N N . GLU A 1 94 ? -5.567 -6.612 12.275 1.00 84.38 94 GLU A N 1
ATOM 774 C CA . GLU A 1 94 ? -5.544 -6.010 13.603 1.00 84.38 94 GLU A CA 1
ATOM 775 C C . GLU A 1 94 ? -6.407 -4.750 13.700 1.00 84.38 94 GLU A C 1
ATOM 777 O O . GLU A 1 94 ? -6.952 -4.479 14.764 1.00 84.38 94 GLU A O 1
ATOM 782 N N . ALA A 1 95 ? -6.583 -3.998 12.612 1.00 84.31 95 ALA A N 1
ATOM 783 C CA . ALA A 1 95 ? -7.419 -2.804 12.621 1.00 84.31 95 ALA A CA 1
ATOM 784 C C . ALA A 1 95 ? -8.897 -3.131 12.904 1.00 84.31 95 ALA A C 1
ATOM 786 O O . ALA A 1 95 ? -9.568 -2.348 13.574 1.00 84.31 95 ALA A O 1
ATOM 787 N N . PHE A 1 96 ? -9.387 -4.302 12.476 1.00 86.69 96 PHE A N 1
ATOM 788 C CA . PHE A 1 96 ? -10.765 -4.728 12.755 1.00 86.69 96 PHE A CA 1
ATOM 789 C C . PHE A 1 96 ? -10.967 -5.055 14.235 1.00 86.69 96 PHE A C 1
ATOM 791 O O . PHE A 1 96 ? -11.950 -4.650 14.841 1.00 86.69 96 PHE A O 1
ATOM 798 N N . ILE A 1 97 ? -9.965 -5.678 14.864 1.00 85.38 97 ILE A N 1
ATOM 799 C CA . ILE A 1 97 ? -9.952 -5.931 16.316 1.00 85.38 97 ILE A CA 1
ATOM 800 C C . ILE A 1 97 ? -9.987 -4.610 17.107 1.00 85.38 97 ILE A C 1
ATOM 802 O O . ILE A 1 97 ? -10.454 -4.565 18.243 1.00 85.38 97 ILE A O 1
ATOM 806 N N . LEU A 1 98 ? -9.480 -3.527 16.515 1.00 85.56 98 LEU A N 1
ATOM 807 C CA . LEU A 1 98 ? -9.435 -2.198 17.123 1.00 85.56 98 LEU A CA 1
ATOM 808 C C . LEU A 1 98 ? -10.701 -1.365 16.877 1.00 85.56 98 LEU A C 1
ATOM 810 O O . LEU A 1 98 ? -10.785 -0.250 17.392 1.00 85.56 98 LEU A O 1
ATOM 814 N N . GLY A 1 99 ? -11.696 -1.910 16.175 1.00 86.50 99 GLY A N 1
ATOM 815 C CA . GLY A 1 99 ? -13.009 -1.290 16.001 1.00 86.50 99 GLY A CA 1
ATOM 816 C C . GLY A 1 99 ? -13.307 -0.792 14.593 1.00 86.50 99 GLY A C 1
ATOM 817 O O . GLY A 1 99 ? -14.351 -0.173 14.404 1.00 86.50 99 GLY A O 1
ATOM 818 N N . LEU A 1 100 ? -12.439 -1.029 13.600 1.00 88.75 100 LEU A N 1
ATOM 819 C CA . LEU A 1 100 ? -12.835 -0.830 12.204 1.00 88.75 100 LEU A CA 1
ATOM 820 C C . LEU A 1 100 ? -13.810 -1.932 11.796 1.00 88.75 100 LEU A C 1
ATOM 822 O O . LEU A 1 100 ? -13.564 -3.109 12.034 1.00 88.75 100 LEU A O 1
ATOM 826 N N . HIS A 1 101 ? -14.877 -1.559 11.101 1.00 89.50 101 HIS A N 1
ATOM 827 C CA . HIS A 1 101 ? -15.808 -2.535 10.548 1.00 89.50 101 HIS A CA 1
ATOM 828 C C . HIS A 1 101 ? -15.143 -3.352 9.423 1.00 89.50 101 HIS A C 1
ATOM 830 O O . HIS A 1 101 ? -14.347 -2.811 8.643 1.00 89.50 101 HIS A O 1
ATOM 836 N N . ASN A 1 102 ? -15.497 -4.635 9.295 1.00 84.31 102 ASN A N 1
ATOM 837 C CA . ASN A 1 102 ? -14.905 -5.545 8.300 1.00 84.31 102 ASN A CA 1
ATOM 838 C C . ASN A 1 102 ? -15.147 -5.106 6.847 1.00 84.31 102 ASN A C 1
ATOM 840 O O . ASN A 1 102 ? -14.295 -5.325 5.990 1.00 84.31 102 ASN A O 1
ATOM 844 N N . ASP A 1 103 ? -16.256 -4.417 6.571 1.00 84.94 103 ASP A N 1
ATOM 845 C CA . ASP A 1 103 ? -16.564 -3.881 5.233 1.00 84.94 103 ASP A CA 1
ATOM 846 C C . ASP A 1 103 ? -15.509 -2.887 4.717 1.00 84.94 103 ASP A C 1
ATOM 848 O O . ASP A 1 103 ? -15.423 -2.635 3.517 1.00 84.94 103 ASP A O 1
ATOM 852 N N . ASN A 1 104 ? -14.669 -2.327 5.595 1.00 83.00 104 ASN A N 1
ATOM 853 C CA . ASN A 1 104 ? -13.575 -1.459 5.166 1.00 83.00 104 ASN A CA 1
ATOM 854 C C . ASN A 1 104 ? -12.423 -2.228 4.498 1.00 83.00 104 ASN A C 1
ATOM 856 O O . ASN A 1 104 ? -11.605 -1.600 3.826 1.00 83.00 104 ASN A O 1
ATOM 860 N N . ALA A 1 105 ? -12.335 -3.554 4.675 1.00 69.12 105 ALA A N 1
ATOM 861 C CA . ALA A 1 105 ? -11.169 -4.370 4.321 1.00 69.12 105 ALA A CA 1
ATOM 862 C C . ALA A 1 105 ? -10.708 -4.241 2.866 1.00 69.12 105 ALA A C 1
ATOM 864 O O . ALA A 1 105 ? -9.521 -4.401 2.587 1.00 69.12 105 ALA A O 1
ATOM 865 N N . TYR A 1 106 ? -11.632 -3.934 1.959 1.00 65.06 106 TYR A N 1
ATOM 866 C CA . TYR A 1 106 ? -11.391 -3.959 0.517 1.00 65.06 106 TYR A CA 1
ATOM 867 C C . TYR A 1 106 ? -11.453 -2.575 -0.131 1.00 65.06 106 TYR A C 1
ATOM 869 O O . TYR A 1 106 ? -11.169 -2.430 -1.315 1.00 65.06 106 TYR A O 1
ATOM 877 N N . ASN A 1 107 ? -11.814 -1.537 0.628 1.00 59.69 107 ASN A N 1
ATOM 878 C CA . ASN A 1 107 ? -12.211 -0.271 0.020 1.00 59.69 107 ASN A CA 1
ATOM 879 C C . ASN A 1 107 ? -11.045 0.670 -0.293 1.00 59.69 107 ASN A C 1
ATOM 881 O O . ASN A 1 107 ? -11.175 1.472 -1.214 1.00 59.69 107 ASN A O 1
ATOM 885 N N . ILE A 1 108 ? -9.908 0.603 0.414 1.00 66.44 108 ILE A N 1
ATOM 886 C CA . ILE A 1 108 ? -8.828 1.576 0.194 1.00 66.44 108 ILE A CA 1
ATOM 887 C C . ILE A 1 108 ? -7.440 0.935 0.239 1.00 66.44 108 ILE A C 1
ATOM 889 O O . ILE A 1 108 ? -6.841 0.753 1.296 1.00 66.44 108 ILE A O 1
ATOM 893 N N . SER A 1 109 ? -6.892 0.676 -0.9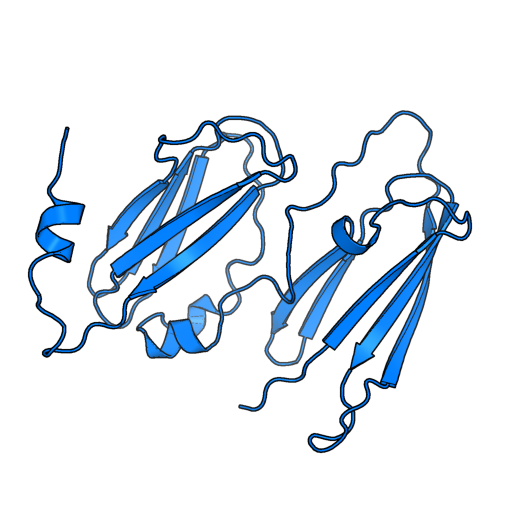46 1.00 71.00 109 SER A N 1
ATOM 894 C CA . SER A 1 109 ? -5.486 0.296 -1.147 1.00 71.00 109 SER A CA 1
ATOM 895 C C . SER A 1 109 ? -4.688 1.388 -1.865 1.00 71.00 109 SER A C 1
ATOM 897 O O . SER A 1 109 ? -3.504 1.575 -1.597 1.00 71.00 109 SER A O 1
ATOM 899 N N . SER A 1 110 ? -5.338 2.130 -2.764 1.00 78.19 110 SER A N 1
ATOM 900 C CA . SER A 1 110 ? -4.776 3.270 -3.483 1.00 78.19 110 SER A CA 1
ATOM 901 C C . SER A 1 110 ? -5.891 4.165 -4.022 1.00 78.19 110 SER A C 1
ATOM 903 O O . SER A 1 110 ? -7.016 3.717 -4.240 1.00 78.19 110 SER A O 1
ATOM 905 N N . PHE A 1 111 ? -5.584 5.440 -4.235 1.00 81.62 111 PHE A N 1
ATOM 906 C CA . PHE A 1 111 ? -6.512 6.420 -4.787 1.00 81.62 111 PHE A CA 1
ATOM 907 C C . PHE A 1 111 ? -5.742 7.456 -5.602 1.00 81.62 111 PHE A C 1
ATOM 909 O O . PHE A 1 111 ? -4.547 7.673 -5.398 1.00 81.62 111 PHE A O 1
ATOM 916 N N . HIS A 1 112 ? -6.442 8.104 -6.527 1.00 84.12 112 HIS A N 1
ATOM 917 C CA . HIS A 1 112 ? -5.914 9.195 -7.330 1.00 84.12 112 HIS A CA 1
ATOM 918 C C . HIS A 1 112 ? -6.733 10.451 -7.046 1.00 84.12 112 HIS A C 1
ATOM 920 O O . HIS A 1 112 ? -7.960 10.421 -7.112 1.00 84.12 112 HIS A O 1
ATOM 926 N N . THR A 1 1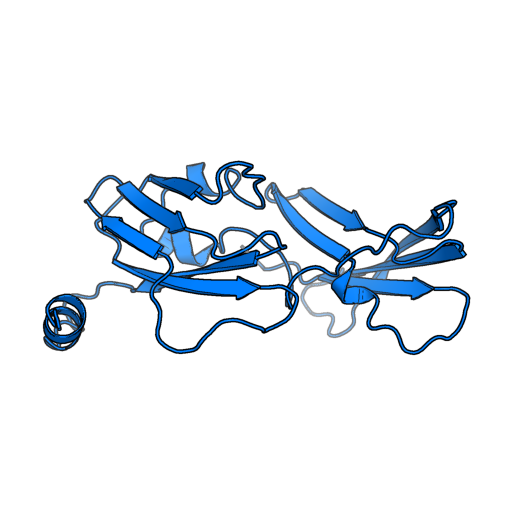13 ? -6.058 11.557 -6.748 1.00 84.19 113 THR A N 1
ATOM 927 C CA . THR A 1 113 ? -6.698 12.862 -6.573 1.00 84.19 113 THR A CA 1
ATOM 928 C C . THR A 1 113 ? -6.035 13.898 -7.468 1.00 84.19 113 THR A C 1
ATOM 930 O O . THR A 1 113 ? -4.813 13.970 -7.558 1.00 84.19 113 THR A O 1
ATOM 933 N N . CYS A 1 114 ? -6.849 14.721 -8.128 1.00 86.12 114 CYS A N 1
ATOM 934 C CA . CYS A 1 114 ? -6.386 15.834 -8.956 1.00 86.12 114 CYS A CA 1
ATOM 935 C C . CYS A 1 114 ? -6.423 17.184 -8.223 1.00 86.12 114 CYS A C 1
ATOM 937 O O . CYS A 1 114 ? -5.861 18.159 -8.709 1.00 86.12 114 CYS A O 1
ATOM 939 N N . ASN A 1 115 ? -7.074 17.264 -7.059 1.00 87.56 115 ASN A N 1
ATOM 940 C CA . ASN A 1 115 ? -7.308 18.524 -6.343 1.00 87.56 115 ASN A CA 1
ATOM 941 C C . ASN A 1 115 ? -6.433 18.675 -5.087 1.00 87.56 115 ASN A C 1
ATOM 943 O O . ASN A 1 115 ? -6.708 19.539 -4.255 1.00 87.56 115 ASN A O 1
ATOM 947 N N . ARG A 1 116 ? -5.398 17.832 -4.939 1.00 86.88 116 ARG A N 1
ATOM 948 C CA . ARG A 1 116 ? -4.493 17.762 -3.773 1.00 86.88 116 ARG A CA 1
ATOM 949 C C . ARG A 1 116 ? -5.191 17.540 -2.432 1.00 86.88 116 ARG A C 1
ATOM 951 O O . ARG A 1 116 ? -4.560 17.684 -1.391 1.00 86.88 116 ARG A O 1
ATOM 958 N N . ASN A 1 117 ? -6.461 17.169 -2.441 1.00 89.88 117 ASN A N 1
ATOM 959 C CA . ASN A 1 117 ? -7.202 16.826 -1.247 1.00 89.88 117 ASN A CA 1
ATOM 960 C C . ASN A 1 117 ? -7.728 15.406 -1.397 1.00 89.88 117 ASN A C 1
ATOM 962 O O . ASN A 1 117 ? -8.075 14.952 -2.488 1.00 89.88 117 ASN A O 1
ATOM 966 N N . PHE A 1 118 ? -7.764 14.689 -0.290 1.00 90.00 118 PHE A N 1
ATOM 967 C CA . PHE A 1 118 ? -8.365 13.373 -0.237 1.00 90.00 118 PHE A CA 1
ATOM 968 C C . PHE A 1 118 ? -9.110 13.226 1.073 1.00 90.00 118 PHE A C 1
ATOM 970 O O . PHE A 1 118 ? -8.611 13.614 2.128 1.00 90.00 118 PHE A O 1
ATOM 977 N N . GLU A 1 119 ? -10.315 12.687 0.988 1.00 90.81 119 GLU A N 1
ATOM 978 C CA . GLU A 1 119 ? -11.138 12.379 2.142 1.00 90.81 119 GLU A CA 1
ATOM 979 C C . GLU A 1 119 ? -11.506 10.905 2.085 1.00 90.81 119 GLU A C 1
ATOM 981 O O . GLU A 1 119 ? -11.878 10.377 1.038 1.00 90.81 119 GLU A O 1
ATOM 986 N N . ILE A 1 120 ? -11.378 10.257 3.231 1.00 89.44 120 ILE A N 1
ATOM 987 C CA . ILE A 1 120 ? -11.664 8.846 3.422 1.00 89.44 120 ILE A CA 1
ATOM 988 C C . ILE A 1 120 ? -12.439 8.687 4.717 1.00 89.44 120 ILE A C 1
ATOM 990 O O . ILE A 1 120 ? -12.110 9.301 5.732 1.00 89.44 120 ILE A O 1
ATOM 994 N N . CYS A 1 121 ? -13.485 7.874 4.666 1.00 90.56 121 CYS A N 1
ATOM 995 C CA . CYS A 1 121 ? -14.332 7.583 5.806 1.00 90.56 121 CYS A CA 1
ATOM 996 C C . CYS A 1 121 ? -14.336 6.074 6.032 1.00 90.56 121 CYS A C 1
ATOM 998 O O . CYS A 1 121 ? -14.665 5.312 5.124 1.00 90.56 121 CYS A O 1
ATOM 1000 N N . PHE A 1 122 ? -13.952 5.660 7.232 1.00 90.81 122 PHE A N 1
ATOM 1001 C CA . PHE A 1 122 ? -14.011 4.280 7.683 1.00 90.81 122 PHE A CA 1
ATOM 1002 C C . PHE A 1 122 ? -15.200 4.123 8.608 1.00 90.81 122 PHE A C 1
ATOM 1004 O O . PHE A 1 122 ? -15.355 4.903 9.547 1.00 90.81 122 PHE A O 1
ATOM 1011 N N . ARG A 1 123 ? -16.000 3.082 8.387 1.00 91.94 123 ARG A N 1
ATOM 1012 C CA . ARG A 1 123 ? -17.027 2.695 9.353 1.00 91.94 123 ARG A CA 1
ATOM 1013 C C . ARG A 1 123 ? -16.370 2.072 10.580 1.00 91.94 123 ARG A C 1
ATOM 1015 O O . ARG A 1 123 ? -15.470 1.242 10.433 1.00 91.94 123 ARG A O 1
ATOM 1022 N N . THR A 1 124 ? -16.825 2.428 11.768 1.00 91.50 124 THR A N 1
ATOM 1023 C CA . THR A 1 124 ? -16.336 1.863 13.026 1.00 91.50 124 THR A CA 1
ATOM 1024 C C . THR A 1 124 ? -17.479 1.248 13.825 1.00 91.50 124 THR A C 1
ATOM 1026 O O . THR A 1 124 ? -18.645 1.544 13.586 1.00 91.50 124 THR A O 1
ATOM 1029 N N . GLU A 1 125 ? -17.142 0.333 14.728 1.00 89.25 125 GLU A N 1
ATOM 1030 C CA . GLU A 1 125 ? -18.078 -0.292 15.680 1.00 89.25 125 GLU A CA 1
ATOM 1031 C C . GLU A 1 125 ? -17.970 0.329 17.082 1.00 89.25 125 GLU A C 1
ATOM 1033 O O . GLU A 1 125 ? -18.751 0.025 17.979 1.00 89.25 125 GLU A O 1
ATOM 1038 N N . GLN A 1 126 ? -16.963 1.177 17.279 1.00 86.44 126 GLN A N 1
ATOM 1039 C CA . GLN A 1 126 ? -16.673 1.904 18.505 1.00 86.44 126 GLN A CA 1
ATOM 1040 C C . GLN A 1 126 ? -15.800 3.112 18.170 1.00 86.44 126 GLN A C 1
ATOM 1042 O O . GLN A 1 126 ? -15.169 3.162 17.113 1.00 86.44 126 GLN A O 1
ATOM 1047 N N . LYS A 1 127 ? -15.672 4.054 19.105 1.00 84.81 127 LYS A N 1
ATOM 1048 C CA . LYS A 1 127 ? -14.797 5.209 18.907 1.00 84.81 127 LYS A CA 1
ATOM 1049 C C . LYS A 1 127 ? -13.331 4.788 18.791 1.00 84.81 127 LYS A C 1
ATOM 1051 O O . LYS A 1 127 ? -12.749 4.269 19.745 1.00 84.81 127 LYS A O 1
ATOM 1056 N N . VAL A 1 128 ? -12.720 5.061 17.637 1.00 86.50 128 VAL A N 1
ATOM 1057 C CA . VAL A 1 128 ? -11.311 4.745 17.362 1.00 86.50 128 VAL A CA 1
ATOM 1058 C C . VAL A 1 128 ? -10.478 6.020 17.335 1.00 86.50 128 VAL A C 1
ATOM 1060 O O . VAL A 1 128 ? -10.831 7.004 16.686 1.00 86.50 128 VAL A O 1
ATOM 1063 N N . TYR A 1 129 ? -9.335 5.995 18.011 1.00 83.12 129 TYR A N 1
ATOM 1064 C CA . TYR A 1 129 ? -8.357 7.075 17.959 1.00 83.12 129 TYR A CA 1
ATOM 1065 C C . TYR A 1 129 ? -7.212 6.672 17.045 1.00 83.12 129 TYR A C 1
ATOM 1067 O O . TYR A 1 129 ? -6.695 5.554 17.141 1.00 83.12 129 TYR A O 1
ATOM 1075 N N . SER A 1 130 ? -6.816 7.590 16.170 1.00 85.50 130 SER A N 1
ATOM 1076 C CA . SER A 1 130 ? -5.812 7.323 15.152 1.00 85.50 130 SER A CA 1
ATOM 1077 C C . SER A 1 130 ? -4.786 8.436 15.030 1.00 85.50 130 SER A C 1
ATOM 1079 O O . SER A 1 130 ? -5.096 9.609 15.221 1.00 85.50 130 SER A O 1
ATOM 1081 N N . LEU A 1 131 ? -3.581 8.046 14.633 1.00 86.69 131 LEU A N 1
ATOM 1082 C CA . LEU A 1 131 ? -2.547 8.933 14.120 1.00 86.69 131 LEU A CA 1
ATOM 1083 C C . LEU A 1 131 ? -2.314 8.620 12.644 1.00 86.69 131 LEU A C 1
ATOM 1085 O O . LEU A 1 131 ? -2.517 7.490 12.198 1.00 86.69 131 LEU A O 1
ATOM 1089 N N . SER A 1 132 ? -1.851 9.607 11.892 1.00 87.00 132 SER A N 1
ATOM 1090 C CA . SER A 1 132 ? -1.431 9.445 10.501 1.00 87.00 132 SER A CA 1
ATOM 1091 C C . SER A 1 132 ? 0.045 9.752 10.365 1.00 87.00 132 SER A C 1
ATOM 1093 O O . SER A 1 132 ? 0.605 10.614 11.038 1.00 87.00 132 SER A O 1
ATOM 1095 N N . LYS A 1 133 ? 0.655 9.078 9.400 1.00 86.50 133 LYS A N 1
ATOM 1096 C CA . LYS A 1 133 ? 1.930 9.465 8.821 1.00 86.50 133 LYS A CA 1
ATOM 1097 C C . LYS A 1 133 ? 1.756 9.522 7.313 1.00 86.50 133 LYS A C 1
ATOM 1099 O O . LYS A 1 133 ? 1.271 8.559 6.722 1.00 86.50 133 LYS A O 1
ATOM 1104 N N . LEU A 1 134 ? 2.136 10.640 6.708 1.00 86.81 134 LEU A N 1
ATOM 1105 C CA . LEU A 1 134 ? 2.185 10.795 5.261 1.00 86.81 134 LEU A CA 1
ATOM 1106 C C . LEU A 1 134 ? 3.652 10.785 4.829 1.00 86.81 134 LEU A C 1
ATOM 1108 O O . LEU A 1 134 ? 4.450 11.515 5.404 1.00 86.81 134 LEU A O 1
ATOM 1112 N N . GLU A 1 135 ? 4.017 9.957 3.853 1.00 84.94 135 GLU A N 1
ATOM 1113 C CA . GLU A 1 135 ? 5.397 9.824 3.364 1.00 84.94 135 GLU A CA 1
ATOM 1114 C C . GLU A 1 135 ? 5.411 9.874 1.826 1.00 84.94 135 GLU A C 1
ATOM 1116 O O . GLU A 1 135 ? 4.745 9.049 1.200 1.00 84.94 135 GLU A O 1
ATOM 1121 N N . PRO A 1 136 ? 6.116 10.818 1.181 1.00 84.12 136 PRO A N 1
ATOM 1122 C CA . PRO A 1 136 ? 6.239 10.870 -0.270 1.00 84.12 136 PRO A CA 1
ATOM 1123 C C . PRO A 1 136 ? 7.242 9.823 -0.748 1.00 84.12 136 PRO A C 1
ATOM 1125 O O . PRO A 1 136 ? 8.114 9.395 0.010 1.00 84.12 136 PRO A O 1
ATOM 1128 N N . ALA A 1 137 ? 7.186 9.482 -2.033 1.00 80.44 137 ALA A N 1
ATOM 1129 C CA . ALA A 1 137 ? 8.158 8.578 -2.640 1.00 80.44 137 ALA A CA 1
ATOM 1130 C C . ALA A 1 137 ? 9.604 9.079 -2.496 1.00 80.44 137 ALA A C 1
ATOM 1132 O O . ALA A 1 137 ? 10.512 8.302 -2.218 1.00 80.44 137 ALA A O 1
ATOM 1133 N N . ASN A 1 138 ? 9.800 10.395 -2.594 1.00 73.88 138 ASN A N 1
ATOM 1134 C CA . ASN A 1 138 ? 11.120 11.022 -2.618 1.00 73.88 138 ASN A CA 1
ATOM 1135 C C . ASN A 1 138 ? 11.623 11.518 -1.242 1.00 73.88 138 ASN A C 1
ATOM 1137 O O . ASN A 1 138 ? 12.526 12.352 -1.196 1.00 73.88 138 ASN A O 1
ATOM 1141 N N . ASN A 1 139 ? 11.032 11.068 -0.122 1.00 66.88 139 ASN A N 1
ATOM 1142 C CA . ASN A 1 139 ? 11.428 11.397 1.268 1.00 66.88 139 ASN A CA 1
ATOM 1143 C C . ASN A 1 139 ? 11.617 12.900 1.597 1.00 66.88 139 ASN A C 1
ATOM 1145 O O . ASN A 1 139 ? 12.334 13.258 2.527 1.00 66.88 139 ASN A O 1
ATOM 1149 N N . THR A 1 140 ? 10.962 13.796 0.861 1.00 66.25 140 THR A N 1
ATOM 1150 C CA . THR A 1 140 ? 11.215 15.251 0.879 1.00 66.25 140 THR A CA 1
ATOM 1151 C C . THR A 1 140 ? 10.157 16.060 1.638 1.00 66.25 140 THR A C 1
ATOM 1153 O O . THR A 1 140 ? 9.917 17.225 1.326 1.00 66.25 140 THR A O 1
ATOM 1156 N N . LEU A 1 141 ? 9.498 15.483 2.648 1.00 65.31 141 LEU A N 1
ATOM 1157 C CA . LEU A 1 141 ? 8.601 16.288 3.485 1.00 65.31 141 LEU A CA 1
ATOM 1158 C C . LEU A 1 141 ? 9.377 17.197 4.431 1.00 65.31 141 LEU A C 1
ATOM 1160 O O . LEU A 1 141 ? 10.385 16.813 5.021 1.00 65.31 141 LEU A O 1
ATOM 1164 N N . LEU A 1 142 ? 8.841 18.400 4.613 1.00 60.97 142 LEU A N 1
ATOM 1165 C CA . LEU A 1 142 ? 9.267 19.309 5.665 1.00 60.97 142 LEU A CA 1
ATOM 1166 C C . LEU A 1 142 ? 8.798 18.752 7.014 1.00 60.97 142 LEU A C 1
ATOM 1168 O O . LEU A 1 142 ? 7.603 18.525 7.217 1.00 60.97 142 LEU A O 1
ATOM 1172 N N . ASN A 1 143 ? 9.745 18.538 7.927 1.00 59.88 143 ASN A N 1
ATOM 1173 C CA . ASN A 1 143 ? 9.457 18.116 9.295 1.00 59.88 143 ASN A CA 1
ATOM 1174 C C . ASN A 1 143 ? 8.556 19.146 10.001 1.00 59.88 143 ASN A C 1
ATOM 1176 O O . ASN A 1 143 ? 8.825 20.345 9.945 1.00 59.88 143 ASN A O 1
ATOM 1180 N N . GLY A 1 144 ? 7.524 18.668 10.704 1.00 59.50 144 GLY A N 1
ATOM 1181 C CA . GLY A 1 144 ? 6.721 19.476 11.631 1.00 59.50 144 GLY A CA 1
ATOM 1182 C C . GLY A 1 144 ? 5.412 20.066 11.092 1.00 59.50 144 GLY A C 1
ATOM 1183 O O . GLY A 1 144 ? 4.795 20.848 11.807 1.00 59.50 144 GLY A O 1
ATOM 1184 N N . GLN A 1 145 ? 4.970 19.720 9.876 1.00 68.44 145 GLN A N 1
ATOM 1185 C CA . GLN A 1 145 ? 3.639 20.100 9.378 1.00 68.44 145 GLN A CA 1
ATOM 1186 C C . GLN A 1 145 ? 2.659 18.923 9.399 1.00 68.44 145 GLN A C 1
ATOM 1188 O O . GLN A 1 145 ? 2.969 17.842 8.894 1.00 68.44 145 GLN A O 1
ATOM 1193 N N . ASP A 1 146 ? 1.455 19.170 9.917 1.00 74.19 146 ASP A N 1
ATOM 1194 C CA . ASP A 1 146 ? 0.343 18.225 9.860 1.00 74.19 146 ASP A CA 1
ATOM 1195 C C . ASP A 1 146 ? -0.377 18.331 8.509 1.00 74.19 146 ASP A C 1
ATOM 1197 O O . ASP A 1 146 ? -0.988 19.346 8.172 1.00 74.19 146 ASP A O 1
ATOM 1201 N N . TYR A 1 147 ? -0.327 17.254 7.726 1.00 85.00 147 TYR A N 1
ATOM 1202 C CA . TYR A 1 147 ? -0.980 17.160 6.410 1.00 85.00 147 TYR A CA 1
ATOM 1203 C C . TYR A 1 147 ? -2.332 16.449 6.457 1.00 85.00 147 TYR A C 1
ATOM 1205 O O . TYR A 1 147 ? -2.905 16.112 5.418 1.00 85.00 147 TYR A O 1
ATOM 1213 N N . SER A 1 148 ? -2.840 16.189 7.657 1.00 87.94 148 SER A N 1
ATOM 1214 C CA . SER A 1 148 ? -4.029 15.375 7.864 1.00 87.94 148 SER A CA 1
ATOM 1215 C C . SER A 1 148 ? -4.801 15.802 9.097 1.00 87.94 148 SER A C 1
ATOM 1217 O O . SER A 1 148 ? -4.204 16.121 10.120 1.00 87.94 148 SER A O 1
ATOM 1219 N N . ILE A 1 149 ? -6.123 15.737 9.001 1.00 88.81 149 ILE A N 1
ATOM 1220 C CA . ILE A 1 149 ? -7.059 16.044 10.081 1.00 88.81 149 ILE A CA 1
ATOM 1221 C C . ILE A 1 149 ? -7.989 14.847 10.266 1.00 88.81 149 ILE A C 1
ATOM 1223 O O . ILE A 1 149 ? -8.376 14.195 9.291 1.00 88.81 149 ILE A O 1
ATOM 1227 N N . PHE A 1 150 ? -8.356 14.587 11.518 1.00 89.25 150 PHE A N 1
ATOM 1228 C CA . PHE A 1 150 ? -9.221 13.486 11.915 1.00 89.25 150 PHE A CA 1
ATOM 1229 C C . PHE A 1 150 ? -10.519 13.980 12.534 1.00 89.25 150 PHE A C 1
ATOM 1231 O O . PHE A 1 150 ? -10.538 14.940 13.300 1.00 89.25 150 PHE A O 1
ATOM 1238 N N . GLU A 1 151 ? -11.588 13.254 12.254 1.00 90.00 151 GLU A N 1
ATOM 1239 C CA . GLU A 1 151 ? -12.875 13.380 12.919 1.00 90.00 151 GLU A CA 1
ATOM 1240 C C . GLU A 1 151 ? -13.334 11.963 13.277 1.00 90.00 151 GLU A C 1
ATOM 1242 O O . GLU A 1 151 ? -13.429 11.107 12.399 1.00 90.00 151 GLU A O 1
ATOM 1247 N N . SER A 1 152 ? -13.558 11.694 14.564 1.00 87.75 152 SER A N 1
ATOM 1248 C CA . SER A 1 152 ? -13.866 10.350 15.063 1.00 87.75 152 SER A CA 1
ATOM 1249 C C . SER A 1 152 ? -15.100 10.360 15.956 1.00 87.75 152 SER A C 1
ATOM 1251 O O . SER A 1 152 ? -15.179 11.125 16.925 1.00 87.75 152 SER A O 1
ATOM 1253 N N . THR A 1 153 ? -16.043 9.485 15.625 1.00 88.81 153 THR A N 1
ATOM 1254 C CA . THR A 1 153 ? -17.255 9.181 16.388 1.00 88.81 153 THR A CA 1
ATOM 1255 C C . THR A 1 153 ? -17.287 7.686 16.705 1.00 88.81 153 THR A C 1
ATOM 1257 O O . THR A 1 153 ? -16.314 6.977 16.460 1.00 88.81 153 THR A O 1
ATOM 1260 N N . GLU A 1 154 ? -18.379 7.196 17.287 1.00 87.69 154 GLU A N 1
ATOM 1261 C CA . GLU A 1 154 ? -18.557 5.756 17.505 1.00 87.69 154 GLU A CA 1
ATOM 1262 C C . GLU A 1 154 ? -18.760 4.995 16.185 1.00 87.69 154 GLU A C 1
ATOM 1264 O O . GLU A 1 154 ? -18.248 3.886 16.036 1.00 87.69 154 GLU A O 1
ATOM 1269 N N . ASP A 1 155 ? -19.402 5.627 15.199 1.00 91.44 155 ASP A N 1
ATOM 1270 C CA . ASP A 1 155 ? -19.806 4.989 13.940 1.00 91.44 155 ASP A CA 1
ATOM 1271 C C . ASP A 1 155 ? -18.817 5.195 12.788 1.00 91.44 155 ASP A C 1
ATOM 1273 O O . ASP A 1 155 ? -18.849 4.457 11.794 1.00 91.44 155 ASP A O 1
ATOM 1277 N N . TYR A 1 156 ? -17.958 6.216 12.873 1.00 92.50 156 TYR A N 1
ATOM 1278 C CA . TYR A 1 156 ? -16.969 6.470 11.834 1.00 92.50 156 TYR A CA 1
ATOM 1279 C C . TYR A 1 156 ? -15.672 7.116 12.312 1.00 92.50 156 TYR A C 1
ATOM 1281 O O . TYR A 1 156 ? -15.631 7.927 13.238 1.00 92.50 156 TYR A O 1
ATOM 1289 N N . LEU A 1 157 ? -14.627 6.858 11.527 1.00 91.81 157 LEU A N 1
ATOM 1290 C CA . LEU A 1 157 ? -13.409 7.648 11.469 1.00 91.81 157 LEU A CA 1
ATOM 1291 C C . LEU A 1 157 ? -13.285 8.289 10.088 1.00 91.81 157 LEU A C 1
ATOM 1293 O O . LEU A 1 157 ? -13.126 7.598 9.082 1.00 91.81 157 LEU A O 1
ATOM 1297 N N . LYS A 1 158 ? -13.275 9.615 10.041 1.00 92.88 158 LYS A N 1
ATOM 1298 C CA . LYS A 1 158 ? -13.027 10.386 8.826 1.00 92.88 158 LYS A CA 1
ATOM 1299 C C . LYS A 1 158 ? -11.628 10.983 8.877 1.00 92.88 158 LYS A C 1
ATOM 1301 O O . LYS A 1 158 ? -11.246 11.616 9.861 1.00 92.88 158 LYS A O 1
ATOM 1306 N N . VAL A 1 159 ? -10.877 10.795 7.799 1.00 91.94 159 VAL A N 1
ATOM 1307 C CA . VAL A 1 159 ? -9.535 11.350 7.619 1.00 91.94 159 VAL A CA 1
ATOM 1308 C C . VAL A 1 159 ? -9.555 12.254 6.397 1.00 91.94 159 VAL A C 1
ATOM 1310 O O . VAL A 1 159 ? -9.941 11.834 5.306 1.00 91.94 159 VAL A O 1
ATOM 1313 N N . LYS A 1 160 ? -9.123 13.500 6.573 1.00 92.25 160 LYS A N 1
ATOM 1314 C CA . LYS A 1 160 ? -8.911 14.451 5.479 1.00 92.25 160 LYS A CA 1
ATOM 1315 C C . LYS A 1 160 ? -7.425 14.686 5.328 1.00 92.25 160 LYS A C 1
ATOM 1317 O O . LYS A 1 160 ? -6.749 14.920 6.323 1.00 92.25 160 LYS A O 1
ATOM 1322 N N . ILE A 1 161 ? -6.921 14.635 4.104 1.00 91.50 161 ILE A N 1
ATOM 1323 C CA . ILE A 1 161 ? -5.500 14.772 3.787 1.00 91.50 161 ILE A CA 1
ATOM 1324 C C . ILE A 1 161 ? -5.331 15.862 2.746 1.00 91.50 161 ILE A C 1
ATOM 1326 O O . ILE A 1 161 ? -6.077 15.913 1.766 1.00 91.50 161 ILE A O 1
ATOM 1330 N N . LYS A 1 162 ? -4.314 16.698 2.943 1.00 90.12 162 LYS A N 1
ATOM 1331 C CA . LYS A 1 162 ? -3.897 17.722 1.993 1.00 90.12 162 LYS A CA 1
ATOM 1332 C C . LYS A 1 162 ? -2.479 17.433 1.519 1.00 90.12 162 LYS A C 1
ATOM 1334 O O . LYS A 1 162 ? -1.534 17.481 2.299 1.00 90.12 162 LYS A O 1
ATOM 1339 N N . PHE A 1 163 ? -2.327 17.164 0.229 1.00 88.69 163 PHE A N 1
ATOM 1340 C CA . PHE A 1 163 ? -1.034 16.869 -0.375 1.00 88.69 163 PHE A CA 1
ATOM 1341 C C . PHE A 1 163 ? -0.285 18.167 -0.707 1.00 88.69 163 PHE A C 1
ATOM 1343 O O . PHE A 1 163 ? -0.828 19.027 -1.412 1.00 88.69 163 PHE A O 1
ATOM 1350 N N . PRO A 1 164 ? 0.964 18.334 -0.241 1.00 83.44 164 PRO A N 1
ATOM 1351 C CA . PRO A 1 164 ? 1.723 19.562 -0.476 1.00 83.44 164 PRO A CA 1
ATOM 1352 C C . PRO A 1 164 ? 2.124 19.745 -1.948 1.00 83.44 164 PRO A C 1
ATOM 1354 O O . PRO A 1 164 ? 2.154 20.867 -2.456 1.00 83.44 164 PRO A O 1
ATOM 1357 N N . PHE A 1 165 ? 2.380 18.648 -2.658 1.00 85.31 165 PHE A N 1
ATOM 1358 C CA . PHE A 1 165 ? 2.830 18.632 -4.049 1.00 85.31 165 PHE A CA 1
ATOM 1359 C C . PHE A 1 165 ? 2.304 17.392 -4.782 1.00 85.31 165 PHE A C 1
ATOM 1361 O O . PHE A 1 165 ? 1.681 16.517 -4.183 1.00 85.31 165 PHE A O 1
ATOM 1368 N N . GLN A 1 166 ? 2.517 17.347 -6.096 1.00 85.31 166 GLN A N 1
ATOM 1369 C CA . GLN A 1 166 ? 2.149 16.211 -6.935 1.00 85.31 166 GLN A CA 1
ATOM 1370 C C . GLN A 1 166 ? 3.231 15.131 -6.844 1.00 85.31 166 GLN A C 1
ATOM 1372 O O . GLN A 1 166 ? 4.336 15.338 -7.335 1.00 85.31 166 GLN A O 1
ATOM 1377 N N . ASP A 1 167 ? 2.906 13.999 -6.223 1.00 86.25 167 ASP A N 1
ATOM 1378 C CA . ASP A 1 167 ? 3.763 12.812 -6.141 1.00 86.25 167 ASP A CA 1
ATOM 1379 C C . ASP A 1 167 ? 2.935 11.590 -5.699 1.00 86.25 167 ASP A C 1
ATOM 1381 O O . ASP A 1 167 ? 1.730 11.697 -5.447 1.00 86.25 167 ASP A O 1
ATOM 1385 N N . TYR A 1 168 ? 3.585 10.435 -5.578 1.00 86.75 168 TYR A N 1
ATOM 1386 C CA . TYR A 1 168 ? 3.058 9.289 -4.850 1.00 86.75 168 TYR A CA 1
ATOM 1387 C C . TYR A 1 168 ? 3.312 9.450 -3.354 1.00 86.75 168 TYR A C 1
ATOM 1389 O O . TYR A 1 168 ? 4.420 9.774 -2.926 1.00 86.75 168 TYR A O 1
ATOM 1397 N N . PHE A 1 169 ? 2.287 9.161 -2.557 1.00 86.62 169 PHE A N 1
ATOM 1398 C CA . PHE A 1 169 ? 2.357 9.220 -1.104 1.00 86.62 169 PHE A CA 1
ATOM 1399 C C . PHE A 1 169 ? 1.869 7.918 -0.482 1.00 86.62 169 PHE A C 1
ATOM 1401 O O . PHE A 1 169 ? 0.917 7.295 -0.952 1.00 86.62 169 PHE A O 1
ATOM 1408 N N . LYS A 1 170 ? 2.502 7.547 0.623 1.00 87.19 170 LYS A N 1
ATOM 1409 C CA . LYS A 1 170 ? 2.064 6.501 1.531 1.00 87.19 170 LYS A CA 1
ATOM 1410 C C . LYS A 1 170 ? 1.390 7.150 2.721 1.00 87.19 170 LYS A C 1
ATOM 1412 O O . LYS A 1 170 ? 2.017 7.899 3.467 1.00 87.19 170 LYS A O 1
ATOM 1417 N N . LEU A 1 171 ? 0.115 6.837 2.898 1.00 87.25 171 LEU A N 1
ATOM 1418 C CA . LEU A 1 171 ? -0.614 7.134 4.119 1.00 87.25 171 LEU A CA 1
ATOM 1419 C C . LEU A 1 171 ? -0.548 5.912 5.033 1.00 87.25 171 LEU A C 1
ATOM 1421 O O . LEU A 1 171 ? -1.038 4.845 4.676 1.00 87.25 171 LEU A O 1
ATOM 1425 N N . THR A 1 172 ? 0.008 6.083 6.226 1.00 87.56 172 THR A N 1
ATOM 1426 C CA . THR A 1 172 ? -0.066 5.090 7.301 1.00 87.56 172 THR A CA 1
ATOM 1427 C C . THR A 1 172 ? -1.026 5.597 8.363 1.00 87.56 172 THR A C 1
ATOM 1429 O O . THR A 1 172 ? -0.796 6.670 8.915 1.00 87.56 172 THR A O 1
ATOM 1432 N N . LEU A 1 173 ? -2.077 4.832 8.658 1.00 87.50 173 LEU A N 1
ATOM 1433 C CA . LEU A 1 173 ? -2.982 5.094 9.777 1.00 87.50 173 LEU A CA 1
ATOM 1434 C C . LEU A 1 173 ? -2.659 4.127 10.915 1.00 87.50 173 LEU A C 1
ATOM 1436 O O . LEU A 1 173 ? -2.652 2.913 10.728 1.00 87.50 173 LEU A O 1
ATOM 1440 N N . LEU A 1 174 ? -2.365 4.678 12.087 1.00 87.44 174 LEU A N 1
ATOM 1441 C CA . LEU A 1 174 ? -2.049 3.938 13.300 1.00 87.44 174 LEU A CA 1
ATOM 1442 C C . LEU A 1 174 ? -3.226 4.065 14.256 1.00 87.44 174 LEU A C 1
ATOM 1444 O O . LEU A 1 174 ? -3.569 5.176 14.648 1.00 87.44 174 LEU A O 1
ATOM 1448 N N . PHE A 1 175 ? -3.822 2.943 14.644 1.00 85.88 175 PHE A N 1
ATOM 1449 C CA . PHE A 1 175 ? -4.967 2.910 15.552 1.00 85.88 175 PHE A CA 1
ATOM 1450 C C . PHE A 1 175 ? -4.516 2.567 16.970 1.00 85.88 175 PHE A C 1
ATOM 1452 O O . PHE A 1 175 ? -3.708 1.658 17.170 1.00 85.88 175 PHE A O 1
ATOM 1459 N N . LYS A 1 176 ? -5.052 3.274 17.968 1.00 81.19 176 LYS A N 1
ATOM 1460 C CA . LYS A 1 176 ? -4.800 2.977 19.381 1.00 81.19 176 LYS A CA 1
ATOM 1461 C C . LYS A 1 176 ? -5.931 2.126 19.953 1.00 81.19 176 LYS A C 1
ATOM 1463 O O . LYS A 1 176 ? -7.095 2.514 19.891 1.00 81.19 176 LYS A O 1
ATOM 1468 N N . LYS A 1 177 ? -5.573 1.007 20.592 1.00 70.31 177 LYS A N 1
ATOM 1469 C CA . LYS A 1 177 ? -6.501 0.227 21.420 1.00 70.31 177 LYS A CA 1
ATOM 1470 C C . LYS A 1 177 ? -6.849 1.019 22.678 1.00 70.31 177 LYS A C 1
ATOM 1472 O O . LYS A 1 177 ? -5.951 1.367 23.440 1.00 70.31 177 LYS A O 1
ATOM 1477 N N . PHE A 1 178 ? -8.132 1.266 22.909 1.00 65.31 178 PHE A N 1
ATOM 1478 C CA . PHE A 1 178 ? -8.600 1.754 24.201 1.00 65.31 178 PHE A CA 1
ATOM 1479 C C . PHE A 1 178 ? -8.768 0.570 25.154 1.00 65.31 178 PHE A C 1
ATOM 1481 O O . PHE A 1 178 ? -9.558 -0.338 24.902 1.00 65.31 178 PHE A O 1
ATOM 1488 N N . THR A 1 179 ? -8.014 0.565 26.250 1.00 58.66 179 THR A N 1
ATOM 1489 C CA . THR A 1 179 ? -8.314 -0.262 27.424 1.00 58.66 179 THR A CA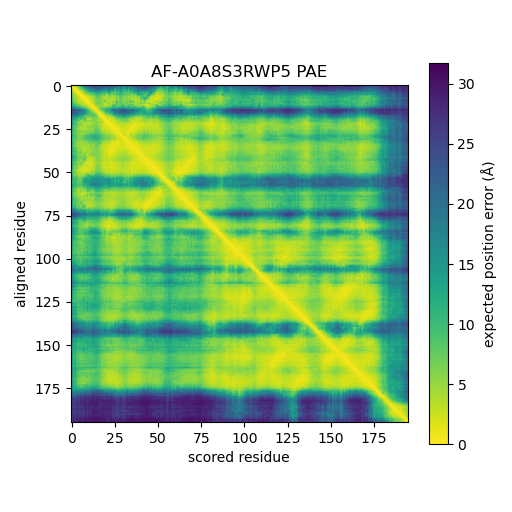 1
ATOM 1490 C C . THR A 1 179 ? -8.659 0.680 28.570 1.00 58.66 179 THR A C 1
ATOM 1492 O O . THR A 1 179 ? -8.059 1.746 28.680 1.00 58.66 179 THR A O 1
ATOM 1495 N N . LYS A 1 180 ? -9.605 0.304 29.441 1.00 54.69 180 LYS A N 1
ATOM 1496 C CA . LYS A 1 180 ? -9.957 1.105 30.634 1.00 54.69 180 LYS A CA 1
ATOM 1497 C C . LYS A 1 180 ? -8.749 1.404 31.545 1.00 54.69 180 LYS A C 1
ATOM 1499 O O . LYS A 1 180 ? -8.829 2.289 32.379 1.00 54.69 180 LYS A O 1
ATOM 1504 N N . GLU A 1 181 ? -7.650 0.673 31.372 1.00 52.34 181 GLU A N 1
ATOM 1505 C CA . GLU A 1 181 ? -6.404 0.779 32.137 1.00 52.34 181 GLU A CA 1
ATOM 1506 C C . GLU A 1 181 ? -5.366 1.744 31.532 1.00 52.34 181 GLU A C 1
ATOM 1508 O O . GLU A 1 181 ? -4.400 2.061 32.207 1.00 52.34 181 GLU A O 1
ATOM 1513 N N . THR A 1 182 ? -5.519 2.208 30.281 1.00 50.84 182 THR A N 1
ATOM 1514 C CA . THR A 1 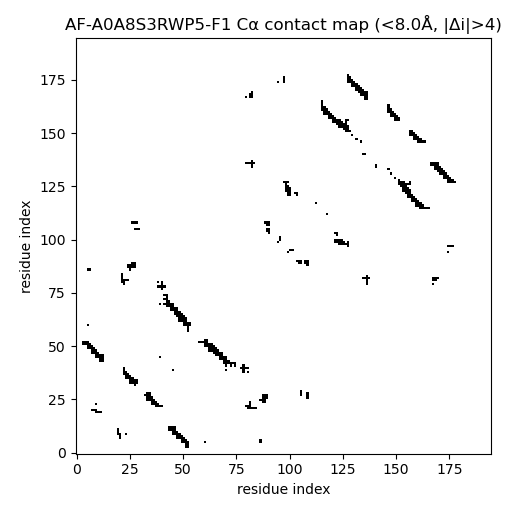182 ? -4.536 3.094 29.602 1.00 50.84 182 THR A CA 1
ATOM 1515 C C . THR A 1 182 ? -4.915 4.580 29.635 1.00 50.84 182 THR A C 1
ATOM 1517 O O . THR A 1 182 ? -4.444 5.375 28.808 1.00 50.84 182 THR A O 1
ATOM 1520 N N . ASP A 1 183 ? -5.762 4.959 30.593 1.00 53.06 183 ASP A N 1
ATOM 1521 C CA . ASP A 1 183 ? -6.224 6.328 30.832 1.00 53.06 183 ASP A CA 1
ATOM 1522 C C . ASP A 1 183 ? -5.179 7.170 31.588 1.00 53.06 183 ASP A C 1
ATOM 1524 O O . ASP A 1 183 ? -5.441 7.759 32.631 1.00 53.06 183 ASP A O 1
ATOM 1528 N N . ASP A 1 184 ? -3.956 7.243 31.061 1.00 47.03 184 ASP A N 1
ATOM 1529 C CA . ASP A 1 184 ? -2.863 7.984 31.705 1.00 47.03 184 ASP A CA 1
ATOM 1530 C C . ASP A 1 184 ? -2.908 9.496 31.396 1.00 47.03 184 ASP A C 1
ATOM 1532 O O . ASP A 1 184 ? -1.883 10.170 31.493 1.00 47.03 184 ASP A O 1
ATOM 1536 N N . GLY A 1 185 ? -4.043 10.049 30.941 1.00 51.94 185 GLY A N 1
ATOM 1537 C CA . GLY A 1 185 ? -4.249 11.492 30.690 1.00 51.94 185 GLY A CA 1
ATOM 1538 C C . GLY A 1 185 ? -3.402 12.132 29.569 1.00 51.94 185 GLY A C 1
ATOM 1539 O O . GLY A 1 185 ? -3.809 13.120 28.961 1.00 51.94 185 GLY A O 1
ATOM 1540 N N . ARG A 1 186 ? -2.265 11.535 29.193 1.00 53.91 186 ARG A N 1
ATOM 1541 C CA . ARG A 1 186 ? -1.284 12.076 28.235 1.00 53.91 186 ARG A CA 1
ATOM 1542 C C . ARG A 1 186 ? -1.829 12.222 26.819 1.00 53.91 186 ARG A C 1
ATOM 1544 O O . ARG A 1 186 ? -1.408 13.107 26.084 1.00 53.91 186 ARG A O 1
ATOM 1551 N N . TYR A 1 187 ? -2.776 11.372 26.419 1.00 51.75 187 TYR A N 1
ATOM 1552 C CA . TYR A 1 187 ? -3.414 11.482 25.102 1.00 51.75 187 TYR A CA 1
ATOM 1553 C C . TYR A 1 187 ? -4.337 12.705 25.016 1.00 51.75 187 TYR A C 1
ATOM 1555 O O . TYR A 1 187 ? -4.385 13.359 23.978 1.00 51.75 187 TYR A O 1
ATOM 1563 N N . PHE A 1 188 ? -5.018 13.042 26.115 1.00 48.56 188 PHE A N 1
ATOM 1564 C CA . PHE A 1 188 ? -5.817 14.261 26.230 1.00 48.56 188 PHE A CA 1
ATOM 1565 C C . PHE A 1 188 ? -4.923 15.507 26.189 1.00 48.56 188 PHE A C 1
ATOM 1567 O O . PHE A 1 188 ? -5.273 16.488 25.541 1.00 48.56 188 PHE A O 1
ATOM 1574 N N . GLU A 1 189 ? -3.742 15.455 26.811 1.00 51.12 189 GLU A N 1
ATOM 1575 C CA . GLU A 1 189 ? -2.760 16.545 26.758 1.00 51.12 189 GLU A CA 1
ATOM 1576 C C . GLU A 1 189 ? -2.145 16.726 25.363 1.00 51.12 189 GLU A C 1
ATOM 1578 O O . GLU A 1 189 ? -1.948 17.854 24.926 1.00 51.12 189 GLU A O 1
ATOM 1583 N N . MET A 1 190 ? -1.868 15.641 24.633 1.00 52.97 190 MET A N 1
ATOM 1584 C CA . MET A 1 190 ? -1.330 15.726 23.269 1.00 52.97 190 MET A CA 1
ATOM 1585 C C . MET A 1 190 ? -2.375 16.190 22.248 1.00 52.97 190 MET A C 1
ATOM 1587 O O . MET A 1 190 ? -2.034 16.952 21.351 1.00 52.97 190 MET A O 1
ATOM 1591 N N . ALA A 1 191 ? -3.635 15.767 22.388 1.00 51.66 191 ALA A N 1
ATOM 1592 C CA . ALA A 1 191 ? -4.719 16.168 21.488 1.00 51.66 191 ALA A CA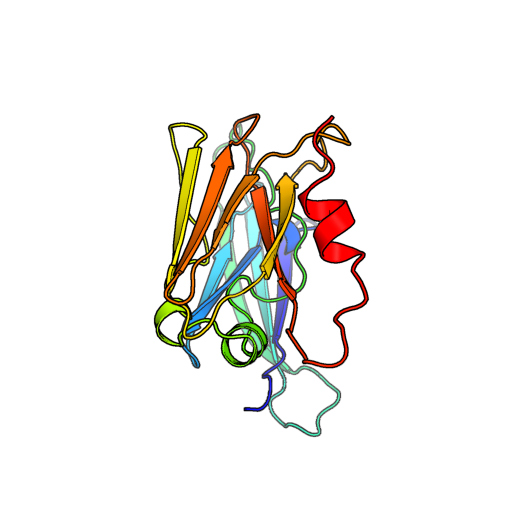 1
ATOM 1593 C C . ALA A 1 191 ? -5.215 17.607 21.730 1.00 51.66 191 ALA A C 1
ATOM 1595 O O . ALA A 1 191 ? -5.743 18.224 20.810 1.00 51.66 191 ALA A O 1
ATOM 1596 N N . ASN A 1 192 ? -5.039 18.144 22.945 1.00 44.16 192 ASN A N 1
ATOM 1597 C CA . ASN A 1 192 ? -5.476 19.498 23.314 1.00 44.16 192 ASN A CA 1
ATOM 1598 C C . ASN A 1 192 ? -4.339 20.523 23.414 1.00 44.16 192 ASN A C 1
ATOM 1600 O O . ASN A 1 192 ? -4.590 21.673 23.774 1.00 44.16 192 ASN A O 1
ATOM 1604 N N . ARG A 1 193 ? -3.098 20.158 23.073 1.00 41.31 193 ARG A N 1
ATOM 1605 C CA . ARG A 1 193 ? -2.059 21.151 22.778 1.00 41.31 193 ARG A CA 1
ATOM 1606 C C . ARG A 1 193 ? -2.372 21.798 21.428 1.00 41.31 193 ARG A C 1
ATOM 1608 O O . ARG A 1 193 ? -1.872 21.371 20.394 1.00 41.31 193 ARG A O 1
ATOM 1615 N N . GLN A 1 194 ? -3.225 22.817 21.447 1.00 33.62 194 GLN A N 1
ATOM 1616 C CA . GLN A 1 194 ? -3.182 23.858 20.421 1.00 33.62 194 GLN A CA 1
ATOM 1617 C C . GLN A 1 194 ? -1.923 24.722 20.641 1.00 33.62 194 GLN A C 1
ATOM 1619 O O . GLN A 1 194 ? -1.463 24.807 21.784 1.00 33.62 194 GLN A O 1
ATOM 1624 N N . PRO A 1 195 ? -1.330 25.294 19.576 1.00 41.09 195 PRO A N 1
ATOM 1625 C CA . PRO A 1 195 ? -0.206 26.221 19.700 1.00 41.09 195 PRO A CA 1
ATOM 1626 C C . PRO A 1 195 ? -0.555 27.467 20.523 1.00 41.09 195 PRO A C 1
ATOM 1628 O O . PRO A 1 195 ? -1.731 27.898 20.483 1.00 41.09 195 PRO A O 1
#

Radius of gyration: 19.74 Å; Cα contacts (8 Å, |Δi|>4): 320; chains: 1; bounding box: 42×52×58 Å